Protein AF-A0A8H4L359-F1 (afdb_monomer_lite)

Organism: NCBI:txid1237068

Radius of gyration: 37.53 Å; chains: 1; bounding box: 110×44×137 Å

Foldseek 3Di:
DDDDDDDDDDDDDDDPPPDDPDPDPDVPDPPVVVVVVVVVVVVVVVVVVVVVVVVLVVVLVCQVVDPVLVVLVVVLVVVLVVLCLQQVFPPPPDDDDDDDDDDDDDDDPPAPVVVLCVRGVSCVVVLVVPQDPVVLVVVLVVLVVNVVSLVVSLVSVVSVLVVVVVVVCCVVPVDDDVVCVVVCCPDVVVVVSVVVVVVSVVVSVVSNVSSVVSSVSSVSDDNDDDPPPPPPDPDPPDPDDDDDD

Sequence (245 aa):
MVHPTSVPFFITPQNPFDHDVTSLTLTDKPMKHRYQYAQHMGQKQHMLLAQASEDLNQFVTALPCSDLFWILTIFLLVNLTWINWQLGTKTKKSEHPRKHVEKATFGDVDGPNSRLLATYPNLACLERFIISPFRQYIAVLACSFALAAHILETCSITLVMIQISMWVLKATYPQWKPYTLGFVLYSPLTALMVAGWYGMFKLCTFCLSRQLKYIYTLLEFRPVSPPTSKEKESSPEDKEQMGID

Structure (mmCIF, N/CA/C/O backbone):
data_AF-A0A8H4L359-F1
#
_entry.id   AF-A0A8H4L359-F1
#
loop_
_atom_site.group_PDB
_atom_site.id
_atom_site.type_symbol
_atom_site.label_atom_id
_atom_site.label_alt_id
_atom_site.label_comp_id
_atom_site.label_asym_id
_atom_site.label_entity_id
_atom_site.label_seq_id
_atom_site.pdbx_PDB_ins_code
_atom_site.Cartn_x
_atom_site.Cartn_y
_atom_site.Cartn_z
_atom_site.occupancy
_atom_site.B_iso_or_equiv
_atom_site.auth_seq_id
_atom_site.auth_comp_id
_atom_site.auth_asym_id
_atom_site.auth_atom_id
_atom_site.pdbx_PDB_model_num
ATOM 1 N N . MET A 1 1 ? -62.219 -18.915 34.789 1.00 38.75 1 MET A N 1
ATOM 2 C CA . MET A 1 1 ? -61.644 -20.264 34.621 1.00 38.75 1 MET A CA 1
ATOM 3 C C . MET A 1 1 ? -60.133 -20.161 34.761 1.00 38.75 1 MET A C 1
ATOM 5 O O . MET A 1 1 ? -59.504 -19.515 33.942 1.00 38.75 1 MET A O 1
ATOM 9 N N . VAL A 1 2 ? -59.643 -20.699 35.882 1.00 41.50 2 VAL A N 1
ATOM 10 C CA . VAL A 1 2 ? -58.307 -21.241 36.203 1.00 41.50 2 VAL A CA 1
ATOM 11 C C . VAL A 1 2 ? -57.060 -20.561 35.600 1.00 41.50 2 VAL A C 1
ATOM 13 O O . VAL A 1 2 ? -56.674 -20.810 34.464 1.00 41.50 2 VAL A O 1
ATOM 16 N N . HIS A 1 3 ? -56.378 -19.788 36.454 1.00 48.22 3 HIS A N 1
ATOM 17 C CA . HIS A 1 3 ? -54.934 -19.527 36.405 1.00 48.22 3 HIS A CA 1
ATOM 18 C C . HIS A 1 3 ? -54.124 -20.813 36.634 1.00 48.22 3 HIS A C 1
ATOM 20 O O . HIS A 1 3 ? -54.539 -21.642 37.445 1.00 48.22 3 HIS A O 1
ATOM 26 N N . PRO A 1 4 ? -52.892 -20.882 36.104 1.00 58.09 4 PRO A N 1
ATOM 27 C CA . PRO A 1 4 ? -51.812 -21.509 36.849 1.00 58.09 4 PRO A CA 1
ATOM 28 C C . PRO A 1 4 ? -50.669 -20.526 37.123 1.00 58.09 4 PRO A C 1
ATOM 30 O O . PRO A 1 4 ? -49.992 -20.014 36.235 1.00 58.09 4 PRO A O 1
ATOM 33 N N . THR A 1 5 ? -50.492 -20.300 38.417 1.00 51.62 5 THR A N 1
ATOM 34 C CA . THR A 1 5 ? -49.341 -19.755 39.131 1.00 51.62 5 THR A CA 1
ATOM 35 C C . THR A 1 5 ? -48.097 -20.619 38.905 1.00 51.62 5 THR A C 1
ATOM 37 O O . THR A 1 5 ? -48.070 -21.781 39.304 1.00 51.62 5 THR A O 1
ATOM 40 N N . SER A 1 6 ? -47.042 -20.045 38.324 1.00 58.78 6 SER A N 1
ATOM 41 C CA . SER A 1 6 ? -45.697 -20.629 38.319 1.00 58.78 6 SER A CA 1
ATOM 42 C C . SER A 1 6 ? -44.890 -20.082 39.499 1.00 58.78 6 SER A C 1
ATOM 44 O O . SER A 1 6 ? -44.613 -18.886 39.579 1.00 58.78 6 SER A O 1
ATOM 46 N N . VAL A 1 7 ? -44.542 -20.977 40.418 1.00 60.88 7 VAL A N 1
ATOM 47 C CA . VAL A 1 7 ? -43.741 -20.740 41.626 1.00 60.88 7 VAL A CA 1
ATOM 48 C C . VAL A 1 7 ? -42.252 -20.662 41.257 1.00 60.88 7 VAL A C 1
ATOM 50 O O . VAL A 1 7 ? -41.787 -21.535 40.522 1.00 60.88 7 VAL A O 1
ATOM 53 N N . PRO A 1 8 ? -41.465 -19.695 41.763 1.00 58.28 8 PRO A N 1
ATOM 54 C CA . PRO A 1 8 ? -40.014 -19.746 41.633 1.00 58.28 8 PRO A CA 1
ATOM 55 C C . PRO A 1 8 ? -39.403 -20.642 42.722 1.00 58.28 8 PRO A C 1
ATOM 57 O O . PRO A 1 8 ? -39.545 -20.390 43.917 1.00 58.28 8 PRO A O 1
ATOM 60 N N . PHE A 1 9 ? -38.692 -21.686 42.292 1.00 53.03 9 PHE A N 1
ATOM 61 C CA . PHE A 1 9 ? -37.794 -22.484 43.128 1.00 53.03 9 PHE A CA 1
ATOM 62 C C . PHE A 1 9 ? -36.543 -21.652 43.456 1.00 53.03 9 PHE A C 1
ATOM 64 O O . PHE A 1 9 ? -35.699 -21.425 42.591 1.00 53.03 9 PHE A O 1
ATOM 71 N N . PHE A 1 10 ? -36.415 -21.202 44.704 1.00 48.31 10 PHE A N 1
ATOM 72 C CA . PHE A 1 10 ? -35.155 -20.701 45.253 1.00 48.31 10 PHE A CA 1
ATOM 73 C C . PHE A 1 10 ? -34.419 -21.875 45.905 1.00 48.31 10 PHE A C 1
ATOM 75 O O . PHE A 1 10 ? -34.815 -22.350 46.966 1.00 48.31 10 PHE A O 1
ATOM 82 N N . ILE A 1 11 ? -33.356 -22.354 45.258 1.00 53.38 11 ILE A N 1
ATOM 83 C CA . ILE A 1 11 ? -32.377 -23.255 45.870 1.00 53.38 11 ILE A CA 1
ATOM 84 C C . ILE A 1 11 ? -31.220 -22.372 46.329 1.00 53.38 11 ILE A C 1
ATOM 86 O O . ILE A 1 11 ? -30.415 -21.911 45.522 1.00 53.38 11 ILE A O 1
ATOM 90 N N . THR A 1 12 ? -31.159 -22.095 47.626 1.00 52.75 12 THR A N 1
ATOM 91 C CA . THR A 1 12 ? -29.960 -21.567 48.277 1.00 52.75 12 THR A CA 1
ATOM 92 C C . THR A 1 12 ? -28.931 -22.696 48.379 1.00 52.75 12 THR A C 1
ATOM 94 O O . THR A 1 12 ? -29.226 -23.722 48.994 1.00 52.75 12 THR A O 1
ATOM 97 N N . PRO A 1 13 ? -27.722 -22.557 47.810 1.00 50.62 13 PRO A N 1
ATOM 98 C CA . PRO A 1 13 ? -26.656 -23.508 48.077 1.00 50.62 13 PRO A CA 1
ATOM 99 C C . PRO A 1 13 ? -26.167 -23.312 49.519 1.00 50.62 13 PRO A C 1
ATOM 101 O O . PRO A 1 13 ? -25.593 -22.278 49.860 1.00 50.62 13 PRO A O 1
ATOM 104 N N . GLN A 1 14 ? -26.416 -24.309 50.372 1.00 44.41 14 GLN A N 1
ATOM 105 C CA . GLN A 1 14 ? -25.701 -24.475 51.636 1.00 44.41 14 GLN A CA 1
ATOM 106 C C . GLN A 1 14 ? -24.217 -24.662 51.320 1.00 44.41 14 GLN A C 1
ATOM 108 O O . GLN A 1 14 ? -23.841 -25.588 50.605 1.00 44.41 14 GLN A O 1
ATOM 113 N N . ASN A 1 15 ? -23.389 -23.762 51.838 1.00 44.59 15 ASN A N 1
ATOM 114 C CA . ASN A 1 15 ? -21.940 -23.840 51.752 1.00 44.59 15 ASN A CA 1
ATOM 115 C C . ASN A 1 15 ? -21.448 -24.685 52.947 1.00 44.59 15 ASN A C 1
ATOM 117 O O . ASN A 1 15 ? -21.626 -24.241 54.079 1.00 44.59 15 ASN A O 1
ATOM 121 N N . PRO A 1 16 ? -20.890 -25.896 52.755 1.00 51.41 16 PRO A N 1
ATOM 122 C CA . PRO A 1 16 ? -20.572 -26.814 53.852 1.00 51.41 16 PRO A CA 1
ATOM 123 C C . PRO A 1 16 ? -19.151 -26.625 54.413 1.00 51.41 16 PRO A C 1
ATOM 125 O O . PRO A 1 16 ? -18.575 -27.560 54.957 1.00 51.41 16 PRO A O 1
ATOM 128 N N . PHE A 1 17 ? -18.563 -25.435 54.284 1.00 48.81 17 PHE A N 1
ATOM 129 C CA . PHE A 1 17 ? -17.209 -25.154 54.769 1.00 48.81 17 PHE A CA 1
ATOM 130 C C . PHE A 1 17 ? -17.225 -24.268 56.019 1.00 48.81 17 PHE A C 1
ATOM 132 O O . PHE A 1 17 ? -16.628 -23.198 56.033 1.00 48.81 17 PHE A O 1
ATOM 139 N N . ASP A 1 18 ? -17.880 -24.752 57.075 1.00 47.59 18 ASP A N 1
ATOM 140 C CA . ASP A 1 18 ? -17.527 -24.400 58.454 1.00 47.59 18 ASP A CA 1
ATOM 141 C C . ASP A 1 18 ? -16.572 -25.483 58.967 1.00 47.59 18 ASP A C 1
ATOM 143 O O . ASP A 1 18 ? -16.959 -26.454 59.616 1.00 47.59 18 ASP A O 1
ATOM 147 N N . HIS A 1 19 ? -15.299 -25.342 58.604 1.00 50.84 19 HIS A N 1
ATOM 148 C CA . HIS A 1 19 ? -14.218 -26.011 59.307 1.00 50.84 19 HIS A CA 1
ATOM 149 C C . HIS A 1 19 ? -13.370 -24.950 59.989 1.00 50.84 19 HIS A C 1
ATOM 151 O O . HIS A 1 19 ? -12.784 -24.091 59.331 1.00 50.84 19 HIS A O 1
ATOM 157 N N . ASP A 1 20 ? -13.335 -25.056 61.316 1.00 50.81 20 ASP A N 1
ATOM 158 C CA . ASP A 1 20 ? -12.458 -24.357 62.242 1.00 50.81 20 ASP A CA 1
ATOM 159 C C . ASP A 1 20 ? -11.029 -24.259 61.697 1.00 50.81 20 ASP A C 1
ATOM 161 O O . ASP A 1 20 ? -10.207 -25.172 61.821 1.00 50.81 20 ASP A O 1
ATOM 165 N N . VAL A 1 21 ? -10.702 -23.110 61.105 1.00 51.31 21 VAL A N 1
ATOM 166 C CA . VAL A 1 21 ? -9.316 -22.746 60.832 1.00 51.31 21 VAL A CA 1
ATOM 167 C C . VAL A 1 21 ? -8.756 -22.137 62.105 1.00 51.31 21 VAL A C 1
ATOM 169 O O . VAL A 1 21 ? -8.815 -20.936 62.358 1.00 51.31 21 VAL A O 1
ATOM 172 N N . THR A 1 22 ? -8.220 -23.047 62.909 1.00 46.78 22 THR A N 1
ATOM 173 C CA . THR A 1 22 ? -7.146 -22.864 63.881 1.00 46.78 22 THR A CA 1
ATOM 174 C C . THR A 1 22 ? -6.342 -21.587 63.623 1.00 46.78 22 THR A C 1
ATOM 176 O O . THR A 1 22 ? -5.648 -21.448 62.612 1.00 46.78 22 THR A O 1
ATOM 179 N N . SER A 1 23 ? -6.421 -20.660 64.572 1.00 46.25 23 SER A N 1
ATOM 180 C CA . SER A 1 23 ? -5.640 -19.432 64.646 1.00 46.25 23 SER A CA 1
ATOM 181 C C . SER A 1 23 ? -4.150 -19.744 64.827 1.00 46.25 23 SER A C 1
ATOM 183 O O . SER A 1 23 ? -3.618 -19.720 65.936 1.00 46.25 23 SER A O 1
ATOM 185 N N . LEU A 1 24 ? -3.463 -20.044 63.726 1.00 46.56 24 LEU A N 1
ATOM 186 C CA . LEU A 1 24 ? -2.011 -19.973 63.638 1.00 46.56 24 LEU A CA 1
ATOM 187 C C . LEU A 1 24 ? -1.640 -18.503 63.459 1.00 46.56 24 LEU A C 1
ATOM 189 O O . LEU A 1 24 ? -1.745 -17.942 62.369 1.00 46.56 24 LEU A O 1
ATOM 193 N N . THR A 1 25 ? -1.204 -17.879 64.551 1.00 51.56 25 THR A N 1
ATOM 194 C CA . THR A 1 25 ? -0.476 -16.607 64.564 1.00 51.56 25 THR A CA 1
ATOM 195 C C . THR A 1 25 ? 0.854 -16.785 63.832 1.00 51.56 25 THR A C 1
ATOM 197 O O . THR A 1 25 ? 1.920 -16.889 64.439 1.00 51.56 25 THR A O 1
ATOM 200 N N . LEU A 1 26 ? 0.781 -16.874 62.505 1.00 48.59 26 LEU A N 1
ATOM 201 C CA . LEU A 1 26 ? 1.916 -16.754 61.612 1.00 48.59 26 LEU A CA 1
ATOM 202 C C . LEU A 1 26 ? 2.346 -15.289 61.660 1.00 48.59 26 LEU A C 1
ATOM 204 O O . LEU A 1 26 ? 1.531 -14.381 61.519 1.00 48.59 26 LEU A O 1
ATOM 208 N N . THR A 1 27 ? 3.623 -15.062 61.924 1.00 56.22 27 THR A N 1
ATOM 209 C CA . THR A 1 27 ? 4.257 -13.751 62.038 1.00 56.22 27 THR A CA 1
ATOM 210 C C . THR A 1 27 ? 4.120 -12.957 60.729 1.00 56.22 27 THR A C 1
ATOM 212 O O . THR A 1 27 ? 4.964 -12.984 59.835 1.00 56.22 27 THR A O 1
ATOM 215 N N . ASP A 1 28 ? 3.005 -12.233 60.633 1.00 52.72 28 ASP A N 1
ATOM 216 C CA . ASP A 1 28 ? 2.481 -11.491 59.484 1.00 52.72 28 ASP A CA 1
ATOM 217 C C . ASP A 1 28 ? 3.212 -10.155 59.251 1.00 52.72 28 ASP A C 1
ATOM 219 O O . ASP A 1 28 ? 2.652 -9.062 59.366 1.00 52.72 28 ASP A O 1
ATOM 223 N N . LYS A 1 29 ? 4.524 -10.215 58.995 1.00 57.34 29 LYS A N 1
ATOM 224 C CA . LYS A 1 29 ? 5.332 -9.018 58.689 1.00 57.34 29 LYS A CA 1
ATOM 225 C C . LYS A 1 29 ? 6.052 -8.985 57.329 1.00 57.34 29 LYS A C 1
ATOM 227 O O . LYS A 1 29 ? 6.337 -7.868 56.900 1.00 57.34 29 LYS A O 1
ATOM 232 N N . PRO A 1 30 ? 6.274 -10.079 56.561 1.00 57.00 30 PRO A N 1
ATOM 233 C CA . PRO A 1 30 ? 6.906 -9.948 55.241 1.00 57.00 30 PRO A CA 1
ATOM 234 C C . PRO A 1 30 ? 5.936 -9.832 54.043 1.00 57.00 30 PRO A C 1
ATOM 236 O O . PRO A 1 30 ? 6.386 -9.491 52.948 1.00 57.00 30 PRO A O 1
ATOM 239 N N . MET A 1 31 ? 4.622 -10.078 54.186 1.00 56.22 31 MET A N 1
ATOM 240 C CA . MET A 1 31 ? 3.707 -10.084 53.023 1.00 56.22 31 MET A CA 1
ATOM 241 C C . MET A 1 31 ? 3.274 -8.693 52.538 1.00 56.22 31 MET A C 1
ATOM 243 O O . MET A 1 31 ? 3.201 -8.480 51.326 1.00 56.22 31 MET A O 1
ATOM 247 N N . LYS A 1 32 ? 3.060 -7.714 53.429 1.00 65.56 32 LYS A N 1
ATOM 248 C CA . LYS A 1 32 ? 2.653 -6.347 53.025 1.00 65.56 32 LYS A CA 1
ATOM 249 C C . LYS A 1 32 ? 3.640 -5.692 52.054 1.00 65.56 32 LYS A C 1
ATOM 251 O O . LYS A 1 32 ? 3.225 -5.015 51.115 1.00 65.56 32 LYS A O 1
ATOM 256 N N . HIS A 1 33 ? 4.933 -5.957 52.229 1.00 67.62 33 HIS A N 1
ATOM 257 C CA . HIS A 1 33 ? 5.979 -5.359 51.401 1.00 67.62 33 HIS A CA 1
ATOM 258 C C . HIS A 1 33 ? 5.993 -5.912 49.965 1.00 67.62 33 HIS A C 1
ATOM 260 O O . HIS A 1 33 ? 6.315 -5.183 49.026 1.00 67.62 33 HIS A O 1
ATOM 266 N N . ARG A 1 34 ? 5.601 -7.181 49.769 1.00 72.00 34 ARG A N 1
ATOM 267 C CA . ARG A 1 34 ? 5.495 -7.793 48.432 1.00 72.00 34 ARG A CA 1
ATOM 268 C C . ARG A 1 34 ? 4.285 -7.270 47.659 1.00 72.00 34 ARG A C 1
ATOM 270 O O . ARG A 1 34 ? 4.409 -6.997 46.469 1.00 72.00 34 ARG A O 1
ATOM 277 N N . TYR A 1 35 ? 3.154 -7.061 48.335 1.00 75.44 35 TYR A N 1
ATOM 278 C CA . TYR A 1 35 ? 1.958 -6.480 47.715 1.00 75.44 35 TYR A CA 1
ATOM 279 C C . TYR A 1 35 ? 2.173 -5.026 47.276 1.00 75.44 35 TYR A C 1
ATOM 281 O O . TYR A 1 35 ? 1.819 -4.673 46.153 1.00 75.44 35 TYR A O 1
ATOM 289 N N . GLN A 1 36 ? 2.820 -4.200 48.106 1.00 77.94 36 GLN A N 1
ATOM 290 C CA . GLN A 1 36 ? 3.152 -2.821 47.727 1.00 77.94 36 GLN A CA 1
ATOM 291 C C . GLN A 1 36 ? 4.140 -2.759 46.554 1.00 77.94 36 GLN A C 1
ATOM 293 O O . GLN A 1 36 ? 3.967 -1.946 45.647 1.00 77.94 36 GLN A O 1
ATOM 298 N N . TYR A 1 37 ? 5.139 -3.648 46.521 1.00 76.56 37 TYR A N 1
ATOM 299 C CA . TYR A 1 37 ? 6.080 -3.713 45.401 1.00 76.56 37 TYR A CA 1
ATOM 300 C C . TYR A 1 37 ? 5.397 -4.146 44.094 1.00 76.56 37 TYR A C 1
ATOM 302 O O . TYR A 1 37 ? 5.647 -3.552 43.047 1.00 76.56 37 TYR A O 1
ATOM 310 N N . ALA A 1 38 ? 4.487 -5.126 44.152 1.00 75.38 38 ALA A N 1
ATOM 311 C CA . ALA A 1 38 ? 3.709 -5.564 42.994 1.00 75.38 38 ALA A CA 1
ATOM 312 C C . ALA A 1 38 ? 2.776 -4.459 42.464 1.00 75.38 38 ALA A C 1
ATOM 314 O O . ALA A 1 38 ? 2.723 -4.238 41.255 1.00 75.38 38 ALA A O 1
ATOM 315 N N . GLN A 1 39 ? 2.102 -3.711 43.347 1.00 82.56 39 GLN A N 1
ATOM 316 C CA . GLN A 1 39 ? 1.280 -2.562 42.944 1.00 82.56 39 GLN A CA 1
ATOM 317 C C . GLN A 1 39 ? 2.114 -1.449 42.302 1.00 82.56 39 GLN A C 1
ATOM 319 O O . GLN A 1 39 ? 1.729 -0.913 41.263 1.00 82.56 39 GLN A O 1
ATOM 324 N N . HIS A 1 40 ? 3.277 -1.136 42.873 1.00 82.94 40 HIS A N 1
ATOM 325 C CA . HIS A 1 40 ? 4.170 -0.109 42.340 1.00 82.94 40 HIS A CA 1
ATOM 326 C C . HIS A 1 40 ? 4.779 -0.509 40.983 1.00 82.94 40 HIS A C 1
ATOM 328 O O . HIS A 1 40 ? 4.880 0.322 40.080 1.00 82.94 40 HIS A O 1
ATOM 334 N N . MET A 1 41 ? 5.131 -1.787 40.796 1.00 79.00 41 MET A N 1
ATOM 335 C CA . MET A 1 41 ? 5.574 -2.312 39.497 1.00 79.00 41 MET A CA 1
ATOM 336 C C . MET A 1 41 ? 4.446 -2.288 38.458 1.00 79.00 41 MET A C 1
ATOM 338 O O . MET A 1 41 ? 4.683 -1.868 37.326 1.00 79.00 41 MET A O 1
ATOM 342 N N . GLY A 1 42 ? 3.220 -2.651 38.850 1.00 81.19 42 GLY A N 1
ATOM 343 C CA . GLY A 1 42 ? 2.042 -2.548 37.986 1.00 81.19 42 GLY A CA 1
ATOM 344 C C . GLY A 1 42 ? 1.788 -1.108 37.532 1.00 81.19 42 GLY A C 1
ATOM 345 O O . GLY A 1 42 ? 1.652 -0.851 36.338 1.00 81.19 42 GLY A O 1
ATOM 346 N N . GLN A 1 43 ? 1.822 -0.140 38.453 1.00 84.69 43 GLN A N 1
ATOM 347 C CA . GLN A 1 43 ? 1.667 1.279 38.111 1.00 84.69 43 GLN A CA 1
ATOM 348 C C . GLN A 1 43 ? 2.765 1.788 37.170 1.00 84.69 43 GLN A C 1
ATOM 350 O O . GLN A 1 43 ? 2.455 2.498 36.213 1.00 84.69 43 GLN A O 1
ATOM 355 N N . LYS A 1 44 ? 4.030 1.399 37.383 1.00 82.69 44 LYS A N 1
ATOM 356 C CA . LYS A 1 44 ? 5.130 1.766 36.476 1.00 82.69 44 LYS A CA 1
ATOM 357 C C . LYS A 1 44 ? 4.937 1.206 35.068 1.00 82.69 44 LYS A C 1
ATOM 359 O O . LYS A 1 44 ? 5.174 1.924 34.102 1.00 82.69 44 LYS A O 1
ATOM 364 N N . GLN A 1 45 ? 4.482 -0.039 34.936 1.00 80.44 45 GLN A N 1
ATOM 365 C CA . GLN A 1 45 ? 4.189 -0.626 33.625 1.00 80.44 45 GLN A CA 1
ATOM 366 C C . GLN A 1 45 ? 3.033 0.092 32.924 1.00 80.44 45 GLN A C 1
ATOM 368 O O . GLN A 1 45 ? 3.141 0.403 31.740 1.00 80.44 45 GLN A O 1
ATOM 373 N N . HIS A 1 46 ? 1.963 0.422 33.651 1.00 80.81 46 HIS A N 1
ATOM 374 C CA . HIS A 1 46 ? 0.857 1.204 33.097 1.00 80.81 46 HIS A CA 1
ATOM 375 C C . HIS A 1 46 ? 1.297 2.602 32.651 1.00 80.81 46 HIS A C 1
ATOM 377 O O . HIS A 1 46 ? 0.879 3.049 31.586 1.00 80.81 46 HIS A O 1
ATOM 383 N N . MET A 1 47 ? 2.170 3.263 33.415 1.00 86.50 47 MET A N 1
ATOM 384 C CA . MET A 1 47 ? 2.709 4.577 33.060 1.00 86.50 47 MET A CA 1
ATOM 385 C C . MET A 1 47 ? 3.598 4.515 31.808 1.00 86.50 47 MET A C 1
ATOM 387 O O . MET A 1 47 ? 3.426 5.330 30.909 1.00 86.50 47 MET A O 1
ATOM 391 N N . LEU A 1 48 ? 4.491 3.524 31.697 1.00 83.81 48 LEU A N 1
ATOM 392 C CA . LEU A 1 48 ? 5.349 3.360 30.514 1.00 83.81 48 LEU A CA 1
ATOM 393 C C . LEU A 1 48 ? 4.551 3.017 29.249 1.00 83.81 48 LEU A C 1
ATOM 395 O O . LEU A 1 48 ? 4.847 3.539 28.177 1.00 83.81 48 LEU A O 1
ATOM 399 N N . LEU A 1 49 ? 3.529 2.165 29.364 1.00 80.00 49 LEU A N 1
ATOM 400 C CA . LEU A 1 49 ? 2.644 1.844 28.241 1.00 80.00 49 LEU A CA 1
ATOM 401 C C . LEU A 1 49 ? 1.793 3.047 27.823 1.00 80.00 49 LEU A C 1
ATOM 403 O O . LEU A 1 49 ? 1.583 3.251 26.629 1.00 80.00 49 LEU A O 1
ATOM 407 N N . ALA A 1 50 ? 1.330 3.851 28.786 1.00 79.88 50 ALA A N 1
ATOM 408 C CA . ALA A 1 50 ? 0.602 5.082 28.501 1.00 79.88 50 ALA A CA 1
ATOM 409 C C . ALA A 1 50 ? 1.488 6.082 27.743 1.00 79.88 50 ALA A C 1
ATOM 411 O O . ALA A 1 50 ? 1.088 6.531 26.670 1.00 79.88 50 ALA A O 1
ATOM 412 N N . GLN A 1 51 ? 2.711 6.320 28.228 1.00 85.12 51 GLN A N 1
ATOM 413 C CA . GLN A 1 51 ? 3.699 7.192 27.584 1.00 85.12 51 GLN A CA 1
ATOM 414 C C . GLN A 1 51 ? 3.996 6.740 26.146 1.00 85.12 51 GLN A C 1
ATOM 416 O O . GLN A 1 51 ? 3.853 7.513 25.205 1.00 85.12 51 GLN A O 1
ATOM 421 N N . ALA A 1 52 ? 4.318 5.456 25.952 1.00 76.31 52 ALA A N 1
ATOM 422 C CA . ALA A 1 52 ? 4.604 4.915 24.624 1.00 76.31 52 ALA A CA 1
ATOM 423 C C . ALA A 1 52 ? 3.396 5.022 23.676 1.00 76.31 52 ALA A C 1
ATOM 425 O O . ALA A 1 52 ? 3.566 5.227 22.475 1.00 76.31 52 ALA A O 1
ATOM 426 N N . SER A 1 53 ? 2.171 4.895 24.198 1.00 79.06 53 SER A N 1
ATOM 427 C CA . SER A 1 53 ? 0.953 5.060 23.398 1.00 79.06 53 SER A CA 1
ATOM 428 C C . SER A 1 53 ? 0.691 6.516 23.000 1.00 79.06 53 SER A C 1
ATOM 430 O O . SER A 1 53 ? 0.188 6.758 21.904 1.00 79.06 53 SER A O 1
ATOM 432 N N . GLU A 1 54 ? 1.049 7.478 23.854 1.00 82.50 54 GLU A N 1
ATOM 433 C CA . GLU A 1 54 ? 0.957 8.910 23.556 1.00 82.50 54 GLU A CA 1
ATOM 434 C C . GLU A 1 54 ? 1.986 9.333 22.513 1.00 82.50 54 GLU A C 1
ATOM 436 O O . GLU A 1 54 ? 1.612 9.984 21.535 1.00 82.50 54 GLU A O 1
ATOM 441 N N . ASP A 1 55 ? 3.235 8.891 22.658 1.00 78.50 55 ASP A N 1
ATOM 442 C CA . ASP A 1 55 ? 4.303 9.167 21.693 1.00 78.50 55 ASP A CA 1
ATOM 443 C C . ASP A 1 55 ? 3.951 8.590 20.311 1.00 78.50 55 ASP A C 1
ATOM 445 O O . ASP A 1 55 ? 4.086 9.259 19.281 1.00 78.50 55 ASP A O 1
ATOM 449 N N . LEU A 1 56 ? 3.408 7.365 20.277 1.00 74.19 56 LEU A N 1
ATOM 450 C CA . LEU A 1 56 ? 2.934 6.741 19.042 1.00 74.19 56 LEU A CA 1
ATOM 451 C C . LEU A 1 56 ? 1.742 7.505 18.445 1.00 74.19 56 LEU A C 1
ATOM 453 O O . LEU A 1 56 ? 1.671 7.679 17.229 1.00 74.19 56 LEU A O 1
ATOM 457 N N . ASN A 1 57 ? 0.813 7.983 19.276 1.00 74.19 57 ASN A N 1
ATOM 458 C CA . ASN A 1 57 ? -0.327 8.774 18.815 1.00 74.19 57 ASN A CA 1
ATOM 459 C C . ASN A 1 57 ? 0.103 10.123 18.240 1.00 74.19 57 ASN A C 1
ATOM 461 O O . ASN A 1 57 ? -0.397 10.508 17.181 1.00 74.19 57 ASN A O 1
ATOM 465 N N . GLN A 1 58 ? 1.028 10.832 18.888 1.00 77.19 58 GLN A N 1
ATOM 466 C CA . GLN A 1 58 ? 1.578 12.084 18.361 1.00 77.19 58 GLN A CA 1
ATOM 467 C C . GLN A 1 58 ? 2.289 11.863 17.026 1.00 77.19 58 GLN A C 1
ATOM 469 O O . GLN A 1 58 ? 2.037 12.593 16.069 1.00 77.19 58 GLN A O 1
ATOM 474 N N . PHE A 1 59 ? 3.114 10.820 16.923 1.00 71.25 59 PHE A N 1
ATOM 475 C CA . PHE A 1 59 ? 3.787 10.482 15.673 1.00 71.25 59 PHE A CA 1
ATOM 476 C C . PHE A 1 59 ? 2.784 10.164 14.552 1.00 71.25 59 PHE A C 1
ATOM 478 O O . PHE A 1 59 ? 2.836 10.756 13.476 1.00 71.25 59 PHE A O 1
ATOM 485 N N . VAL A 1 60 ? 1.814 9.283 14.808 1.00 66.19 60 VAL A N 1
ATOM 486 C CA . VAL A 1 60 ? 0.835 8.836 13.802 1.00 66.19 60 VAL A CA 1
ATOM 487 C C . VAL A 1 60 ? -0.120 9.956 13.378 1.00 66.19 60 VAL A C 1
ATOM 489 O O . VAL A 1 60 ? -0.498 10.013 12.212 1.00 66.19 60 VAL A O 1
ATOM 492 N N . THR A 1 61 ? -0.494 10.865 14.281 1.00 68.50 61 THR A N 1
ATOM 493 C CA . THR A 1 61 ? -1.341 12.026 13.938 1.00 68.50 61 THR A CA 1
ATOM 494 C C . THR A 1 61 ? -0.587 13.110 13.175 1.00 68.50 61 THR A C 1
ATOM 496 O O . THR A 1 61 ? -1.187 13.793 12.347 1.00 68.50 61 THR A O 1
ATOM 499 N N . ALA A 1 62 ? 0.725 13.233 13.380 1.00 70.62 62 ALA A N 1
ATOM 500 C CA . ALA A 1 62 ? 1.569 14.143 12.613 1.00 70.62 62 ALA A CA 1
ATOM 501 C C . ALA A 1 62 ? 1.863 13.631 11.190 1.00 70.62 62 ALA A C 1
ATOM 503 O O . ALA A 1 62 ? 2.101 14.432 10.287 1.00 70.62 62 ALA A O 1
ATOM 504 N N . LEU A 1 63 ? 1.815 12.312 10.962 1.00 67.88 63 LEU A N 1
ATOM 505 C CA . LEU A 1 63 ? 2.131 11.702 9.666 1.00 67.88 63 LEU A CA 1
ATOM 506 C C . LEU A 1 63 ? 1.260 12.183 8.486 1.00 67.88 63 LEU A C 1
ATOM 508 O O . LEU A 1 63 ? 1.839 12.646 7.503 1.00 67.88 63 LEU A O 1
ATOM 512 N N . PRO A 1 64 ? -0.089 12.123 8.532 1.00 66.06 64 PRO A N 1
ATOM 513 C CA . PRO A 1 64 ? -0.939 12.585 7.427 1.00 66.06 64 PRO A CA 1
ATOM 514 C C . PRO A 1 64 ? -0.931 14.112 7.260 1.00 66.06 64 PRO A C 1
ATOM 516 O O . PRO A 1 64 ? -1.367 14.629 6.233 1.00 66.06 64 PRO A O 1
ATOM 519 N N . CYS A 1 65 ? -0.422 14.837 8.256 1.00 67.00 65 CYS A N 1
ATOM 520 C CA . CYS A 1 65 ? -0.213 16.281 8.206 1.00 67.00 65 CYS A CA 1
ATOM 521 C C . CYS A 1 65 ? 1.164 16.656 7.635 1.00 67.00 65 CYS A C 1
ATOM 523 O O . CYS A 1 65 ? 1.435 17.838 7.447 1.00 67.00 65 CYS A O 1
ATOM 525 N N . SER A 1 66 ? 2.040 15.681 7.378 1.00 80.00 66 SER A N 1
ATOM 526 C CA . SER A 1 66 ? 3.360 15.941 6.809 1.00 80.00 66 SER A CA 1
ATOM 527 C C . SER A 1 66 ? 3.280 16.128 5.293 1.00 80.00 66 SER A C 1
ATOM 529 O O . SER A 1 66 ? 2.666 15.324 4.588 1.00 80.00 66 SER A O 1
ATOM 531 N N . ASP A 1 67 ? 3.965 17.146 4.766 1.00 82.75 67 ASP A N 1
ATOM 532 C CA . ASP A 1 67 ? 4.096 17.351 3.314 1.00 82.75 67 ASP A CA 1
ATOM 533 C C . ASP A 1 67 ? 4.684 16.110 2.624 1.00 82.75 67 ASP A C 1
ATOM 535 O O . ASP A 1 67 ? 4.308 15.761 1.506 1.00 82.75 67 ASP A O 1
ATOM 539 N N . LEU A 1 68 ? 5.563 15.386 3.329 1.00 77.12 68 LEU A N 1
ATOM 540 C CA . LEU A 1 68 ? 6.178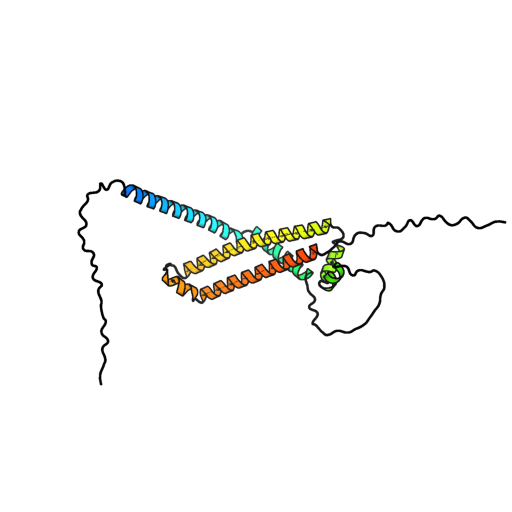 14.148 2.857 1.00 77.12 68 LEU A CA 1
ATOM 541 C C . LEU A 1 68 ? 5.140 13.061 2.543 1.00 77.12 68 LEU A C 1
ATOM 543 O O . LEU A 1 68 ? 5.270 12.385 1.524 1.00 77.12 68 LEU A O 1
ATOM 547 N N . PHE A 1 69 ? 4.113 12.903 3.383 1.00 78.69 69 PHE A N 1
ATOM 548 C CA . PHE A 1 69 ? 3.046 11.925 3.161 1.00 78.69 69 PHE A CA 1
ATOM 549 C C . PHE A 1 69 ? 2.293 12.210 1.859 1.00 78.69 69 PHE A C 1
ATOM 551 O O . PHE A 1 69 ? 2.104 11.310 1.040 1.00 78.69 69 PHE A O 1
ATOM 558 N N . TRP A 1 70 ? 1.922 13.469 1.624 1.00 81.88 70 TRP A N 1
ATOM 559 C CA . TRP A 1 70 ? 1.203 13.863 0.412 1.00 81.88 70 TRP A CA 1
ATOM 560 C C . TRP A 1 70 ? 2.073 13.774 -0.839 1.00 81.88 70 TRP A C 1
ATOM 562 O O . TRP A 1 70 ? 1.601 13.310 -1.876 1.00 81.88 70 TRP A O 1
ATOM 572 N N . ILE A 1 71 ? 3.350 14.151 -0.745 1.00 83.56 71 ILE A N 1
ATOM 573 C CA . ILE A 1 71 ? 4.307 14.006 -1.849 1.00 83.56 71 ILE A CA 1
ATOM 574 C C . ILE A 1 71 ? 4.470 12.530 -2.226 1.00 83.56 71 ILE A C 1
ATOM 576 O O . ILE A 1 71 ? 4.416 12.202 -3.412 1.00 83.56 71 ILE A O 1
ATOM 580 N N . LEU A 1 72 ? 4.620 11.639 -1.238 1.00 80.06 72 LEU A N 1
ATOM 581 C CA . LEU A 1 72 ? 4.676 10.193 -1.466 1.00 80.06 72 LEU A CA 1
ATOM 582 C C . LEU A 1 72 ? 3.383 9.687 -2.105 1.00 80.06 72 LEU A C 1
ATOM 584 O O . LEU A 1 72 ? 3.444 9.061 -3.161 1.00 80.06 72 LEU A O 1
ATOM 588 N N . THR A 1 73 ? 2.230 10.073 -1.561 1.00 81.12 73 THR A N 1
ATOM 589 C CA . THR A 1 73 ? 0.919 9.673 -2.088 1.00 81.12 73 THR A CA 1
ATOM 590 C C . THR A 1 73 ? 0.772 10.074 -3.560 1.00 81.12 73 THR A C 1
ATOM 592 O O . THR A 1 73 ? 0.404 9.258 -4.407 1.00 81.12 73 THR A O 1
ATOM 595 N N . ILE A 1 74 ? 1.099 11.325 -3.907 1.00 85.44 74 ILE A N 1
ATOM 596 C CA . ILE A 1 74 ? 1.037 11.826 -5.288 1.00 85.44 74 ILE A CA 1
ATOM 597 C C . ILE A 1 74 ? 2.021 11.062 -6.176 1.00 85.44 74 ILE A C 1
ATOM 599 O O . ILE A 1 74 ? 1.650 10.627 -7.268 1.00 85.44 74 ILE A O 1
ATOM 603 N N . PHE A 1 75 ? 3.256 10.865 -5.715 1.00 83.94 75 PHE A N 1
ATOM 604 C CA . PHE A 1 75 ? 4.265 10.108 -6.451 1.00 83.94 75 PHE A CA 1
ATOM 605 C C . PHE A 1 75 ? 3.791 8.678 -6.745 1.00 83.94 75 PHE A C 1
ATOM 607 O O . PHE A 1 75 ? 3.907 8.213 -7.881 1.00 83.94 75 PHE A O 1
ATOM 614 N N . LEU A 1 76 ? 3.191 8.001 -5.765 1.00 83.62 76 LEU A N 1
ATOM 615 C CA . LEU A 1 76 ? 2.640 6.659 -5.925 1.00 83.62 76 LEU A CA 1
ATOM 616 C C . LEU A 1 76 ? 1.427 6.638 -6.857 1.00 83.62 76 LEU A C 1
ATOM 618 O O . LEU A 1 76 ? 1.324 5.736 -7.687 1.00 83.62 76 LEU A O 1
ATOM 622 N N . LEU A 1 77 ? 0.540 7.635 -6.795 1.00 84.75 77 LEU A N 1
ATOM 623 C CA . LEU A 1 77 ? -0.596 7.752 -7.715 1.00 84.75 77 LEU A CA 1
ATOM 624 C C . LEU A 1 77 ? -0.142 7.959 -9.162 1.00 84.75 77 LEU A C 1
ATOM 626 O O . LEU A 1 77 ? -0.657 7.296 -10.067 1.00 84.75 77 LEU A O 1
ATOM 630 N N . VAL A 1 78 ? 0.837 8.836 -9.391 1.00 86.25 78 VAL A N 1
ATOM 631 C CA . VAL A 1 78 ? 1.434 9.057 -10.718 1.00 86.25 78 VAL A CA 1
ATOM 632 C C . VAL A 1 78 ? 2.125 7.784 -11.209 1.00 86.25 78 VAL A C 1
ATOM 634 O O . VAL A 1 78 ? 1.928 7.370 -12.351 1.00 86.25 78 VAL A O 1
ATOM 637 N N . ASN A 1 79 ? 2.875 7.105 -10.341 1.00 86.31 79 ASN A N 1
ATOM 638 C CA . ASN A 1 79 ? 3.534 5.845 -10.674 1.00 86.31 79 ASN A CA 1
ATOM 639 C C . ASN A 1 79 ? 2.513 4.744 -11.021 1.00 86.31 79 ASN A C 1
ATOM 641 O O . ASN A 1 79 ? 2.637 4.075 -12.044 1.00 86.31 79 ASN A O 1
ATOM 645 N N . LEU A 1 80 ? 1.445 4.603 -10.234 1.00 83.19 80 LEU A N 1
ATOM 646 C CA . LEU A 1 80 ? 0.402 3.603 -10.451 1.00 83.19 80 LEU A CA 1
ATOM 647 C C . LEU A 1 80 ? -0.422 3.884 -11.712 1.00 83.19 80 LEU A C 1
ATOM 649 O O . LEU A 1 80 ? -0.739 2.956 -12.458 1.00 83.19 80 LEU A O 1
ATOM 653 N N . THR A 1 81 ? -0.775 5.145 -11.969 1.00 84.62 81 THR A N 1
ATOM 654 C CA . THR A 1 81 ? -1.468 5.538 -13.208 1.00 84.62 81 THR A CA 1
ATOM 655 C C . THR A 1 81 ? -0.588 5.298 -14.425 1.00 84.62 81 THR A C 1
ATOM 657 O O . THR A 1 81 ? -1.067 4.731 -15.409 1.00 84.62 81 THR A O 1
ATOM 660 N N . TRP A 1 82 ? 0.705 5.612 -14.333 1.00 84.06 82 TRP A N 1
ATOM 661 C CA . TRP A 1 82 ? 1.683 5.282 -15.364 1.00 84.06 82 TRP A CA 1
ATOM 662 C C . TRP A 1 82 ? 1.776 3.771 -15.609 1.00 84.06 82 TRP A C 1
ATOM 664 O O . TRP A 1 82 ? 1.634 3.326 -16.747 1.00 84.06 82 TRP A O 1
ATOM 674 N N . ILE A 1 83 ? 1.933 2.960 -14.557 1.00 81.75 83 ILE A N 1
ATOM 675 C CA . ILE A 1 83 ? 1.970 1.493 -14.664 1.00 81.75 83 ILE A CA 1
ATOM 676 C C . ILE A 1 83 ? 0.674 0.959 -15.277 1.00 81.75 83 ILE A C 1
ATOM 678 O O . ILE A 1 83 ? 0.722 0.087 -16.141 1.00 81.75 83 ILE A O 1
ATOM 682 N N . ASN A 1 84 ? -0.488 1.470 -14.871 1.00 80.75 84 ASN A N 1
ATOM 683 C CA . ASN A 1 84 ? -1.771 1.045 -15.428 1.00 80.75 84 ASN A CA 1
ATOM 684 C C . ASN A 1 84 ? -1.914 1.414 -16.904 1.00 80.75 84 ASN A C 1
ATOM 686 O O . ASN A 1 84 ? -2.474 0.629 -17.669 1.00 80.75 84 ASN A O 1
ATOM 690 N N . TRP A 1 85 ? -1.395 2.571 -17.312 1.00 82.25 85 TRP A N 1
ATOM 691 C CA . TRP A 1 85 ? -1.345 2.966 -18.713 1.00 82.25 85 TRP A CA 1
ATOM 692 C C . TRP A 1 85 ? -0.412 2.050 -19.521 1.00 82.25 85 TRP A C 1
ATOM 694 O O . TRP A 1 85 ? -0.802 1.571 -20.587 1.00 82.25 85 TRP A O 1
ATOM 704 N N . GLN A 1 86 ? 0.766 1.716 -18.986 1.00 77.62 86 GLN A N 1
ATOM 705 C CA . GLN A 1 86 ? 1.720 0.787 -19.609 1.00 77.62 86 GLN A CA 1
ATOM 706 C C . GLN A 1 86 ? 1.157 -0.637 -19.723 1.00 77.62 86 GLN A C 1
ATOM 708 O O . GLN A 1 86 ? 1.184 -1.249 -20.790 1.00 77.62 86 GLN A O 1
ATOM 713 N N . LEU A 1 87 ? 0.560 -1.140 -18.641 1.00 75.38 87 LEU A N 1
ATOM 714 C CA . LEU A 1 87 ? -0.124 -2.433 -18.575 1.00 75.38 87 LEU A CA 1
ATOM 715 C C . LEU A 1 87 ? -1.530 -2.400 -19.186 1.00 75.38 87 LEU A C 1
ATOM 717 O O . LEU A 1 87 ? -2.293 -3.349 -18.978 1.00 75.38 87 LEU A O 1
ATOM 721 N N . GLY A 1 88 ? -1.889 -1.322 -19.890 1.00 69.19 88 GLY A N 1
ATOM 722 C CA . GLY A 1 88 ? -3.176 -1.130 -20.538 1.00 69.19 88 GLY A CA 1
ATOM 723 C C . GLY A 1 88 ? -3.465 -2.283 -21.487 1.00 69.19 88 GLY A C 1
ATOM 724 O O . GLY A 1 88 ? -3.066 -2.278 -22.651 1.00 69.19 88 GLY A O 1
ATOM 725 N N . THR A 1 89 ? -4.157 -3.299 -20.977 1.00 54.31 89 THR A N 1
ATOM 726 C CA . THR A 1 89 ? -4.629 -4.415 -21.777 1.00 54.31 89 THR A CA 1
ATOM 727 C C . THR A 1 89 ? -5.649 -3.831 -22.730 1.00 54.31 89 THR A C 1
ATOM 729 O O . THR A 1 89 ? -6.692 -3.346 -22.285 1.00 54.31 89 THR A O 1
ATOM 732 N N . LYS A 1 90 ? -5.394 -3.900 -24.039 1.00 54.03 90 LYS A N 1
ATOM 733 C CA . LYS A 1 90 ? -6.513 -3.875 -24.975 1.00 54.03 90 LYS A CA 1
ATOM 734 C C . LYS A 1 90 ? -7.340 -5.103 -24.620 1.00 54.03 90 LYS A C 1
ATOM 736 O O . LYS A 1 90 ? -6.993 -6.214 -25.012 1.00 54.03 90 LYS A O 1
ATOM 741 N N . THR A 1 91 ? -8.414 -4.919 -23.859 1.00 42.94 91 THR A N 1
ATOM 742 C CA . THR A 1 91 ? -9.546 -5.836 -23.863 1.00 42.94 91 THR A CA 1
ATOM 743 C C . THR A 1 91 ? -10.093 -5.789 -25.280 1.00 42.94 91 THR A C 1
ATOM 745 O O . THR A 1 91 ? -11.056 -5.094 -25.594 1.00 42.94 91 THR A O 1
ATOM 748 N N . LYS A 1 92 ? -9.421 -6.501 -26.188 1.00 45.16 92 LYS A N 1
ATOM 749 C CA . LYS A 1 92 ? -10.050 -6.945 -27.412 1.00 45.16 92 LYS A CA 1
ATOM 750 C C . LYS A 1 92 ? -11.210 -7.792 -26.922 1.00 45.16 92 LYS A C 1
ATOM 752 O O . LYS A 1 92 ? -11.013 -8.911 -26.454 1.00 45.16 92 LYS A O 1
ATOM 757 N N . LYS A 1 93 ? -12.404 -7.192 -26.948 1.00 40.44 93 LYS A N 1
ATOM 758 C CA . LYS A 1 93 ? -13.664 -7.911 -27.087 1.00 40.44 93 LYS A CA 1
ATOM 759 C C . LYS A 1 93 ? -13.358 -9.107 -27.978 1.00 40.44 93 LYS A C 1
ATOM 761 O O . LYS A 1 93 ? -12.899 -8.930 -29.105 1.00 40.44 93 LYS A O 1
ATOM 766 N N . SER A 1 94 ? -13.492 -10.292 -27.401 1.00 44.56 94 SER A N 1
ATOM 767 C CA . SER A 1 94 ? -13.448 -11.536 -28.141 1.00 44.56 94 SER A CA 1
ATOM 768 C C . SER A 1 94 ? -14.551 -11.454 -29.188 1.00 44.56 94 SER A C 1
ATOM 770 O O . SER A 1 94 ? -15.727 -11.599 -28.870 1.00 44.56 94 SER A O 1
ATOM 772 N N . GLU A 1 95 ? -14.171 -11.142 -30.418 1.00 39.59 95 GLU A N 1
ATOM 773 C CA . GLU A 1 95 ? -14.956 -11.450 -31.595 1.00 39.59 95 GLU A CA 1
ATOM 774 C C . GLU A 1 95 ? -14.075 -12.369 -32.443 1.00 39.59 95 GLU A C 1
ATOM 776 O O . GLU A 1 95 ? -13.020 -11.979 -32.933 1.00 39.59 95 GLU A O 1
ATOM 781 N N . HIS A 1 96 ? -14.480 -13.636 -32.400 1.00 38.88 96 HIS A N 1
ATOM 782 C CA . HIS A 1 96 ? -14.143 -14.838 -33.162 1.00 38.88 96 HIS A CA 1
ATOM 783 C C . HIS A 1 96 ? -13.085 -14.810 -34.302 1.00 38.88 96 HIS A C 1
ATOM 785 O O . HIS A 1 96 ? -12.875 -13.812 -34.987 1.00 38.88 96 HIS A O 1
ATOM 791 N N . PRO A 1 97 ? -12.437 -15.965 -34.571 1.00 52.78 97 PRO A N 1
ATOM 792 C CA . PRO A 1 97 ? -11.213 -16.063 -35.352 1.00 52.78 97 PRO A CA 1
ATOM 793 C C . PRO A 1 97 ? -11.496 -15.962 -36.855 1.00 52.78 97 PRO A C 1
ATOM 795 O O . PRO A 1 97 ? -12.330 -16.693 -37.393 1.00 52.78 97 PRO A O 1
ATOM 798 N N . ARG A 1 98 ? -10.736 -15.128 -37.572 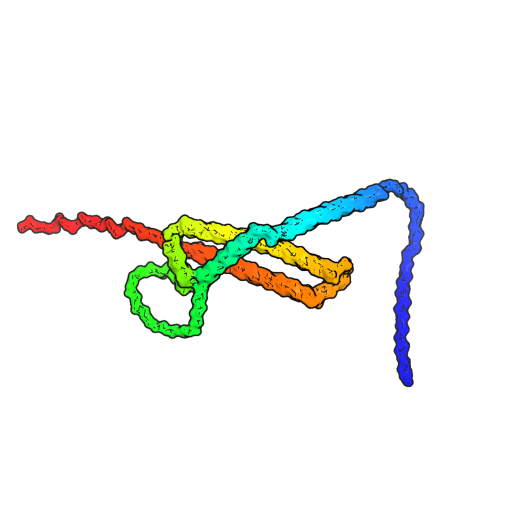1.00 38.75 98 ARG A N 1
ATOM 799 C CA . ARG A 1 98 ? -10.591 -15.249 -39.029 1.00 38.75 98 ARG A CA 1
ATOM 800 C C . ARG A 1 98 ? -9.153 -15.578 -39.396 1.00 38.75 98 ARG A C 1
ATOM 802 O O . ARG A 1 98 ? -8.213 -14.888 -39.018 1.00 38.75 98 ARG A O 1
ATOM 809 N N . LYS A 1 99 ? -9.047 -16.686 -40.123 1.00 44.03 99 LYS A N 1
ATOM 810 C CA . LYS A 1 99 ? -7.861 -17.231 -40.774 1.00 44.03 99 LYS A CA 1
ATOM 811 C C . LYS A 1 99 ? -7.299 -16.264 -41.830 1.00 44.03 99 LYS A C 1
ATOM 813 O O . LYS A 1 99 ? -8.060 -15.512 -42.429 1.00 44.03 99 LYS A O 1
ATOM 818 N N . HIS A 1 100 ? -6.001 -16.445 -42.093 1.00 40.16 100 HIS A N 1
ATOM 819 C CA . HIS A 1 100 ? -5.196 -15.990 -43.237 1.00 40.16 100 HIS A CA 1
ATOM 820 C C . HIS A 1 100 ? -5.007 -14.480 -43.432 1.00 40.16 100 HIS A C 1
ATOM 822 O O . HIS A 1 100 ? -5.900 -13.806 -43.919 1.00 40.16 100 HIS A O 1
ATOM 828 N N . VAL A 1 101 ? -3.774 -14.003 -43.211 1.00 37.56 101 VAL A N 1
ATOM 829 C CA . VAL A 1 101 ? -2.846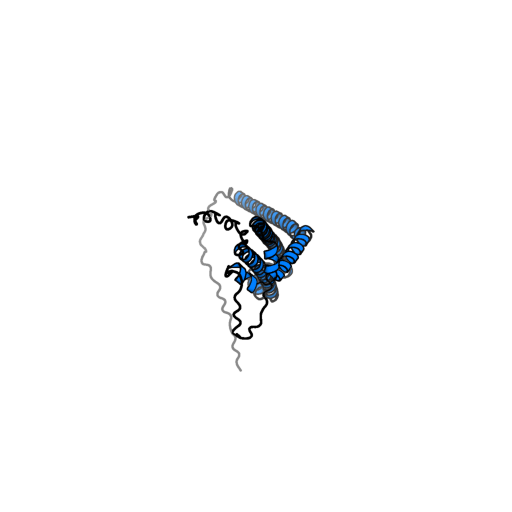 -13.703 -44.320 1.00 37.56 101 VAL A CA 1
ATOM 830 C C . VAL A 1 101 ? -1.424 -14.029 -43.860 1.00 37.56 101 VAL A C 1
ATOM 832 O O . VAL A 1 101 ? -0.843 -13.359 -43.014 1.00 37.56 101 VAL A O 1
ATOM 835 N N . GLU A 1 102 ? -0.890 -15.091 -44.446 1.00 47.94 102 GLU A N 1
ATOM 836 C CA . GLU A 1 102 ? 0.532 -15.358 -44.587 1.00 47.94 102 GLU A CA 1
ATOM 837 C C . GLU A 1 102 ? 1.153 -14.231 -45.424 1.00 47.94 102 GLU A C 1
ATOM 839 O O . GLU A 1 102 ? 0.832 -14.076 -46.600 1.00 47.94 102 GLU A O 1
ATOM 844 N N . LYS A 1 103 ? 2.017 -13.421 -44.811 1.00 37.47 103 LYS A N 1
ATOM 845 C CA . LYS A 1 103 ? 3.092 -12.711 -45.510 1.00 37.47 103 LYS A CA 1
ATOM 846 C C . LYS A 1 103 ? 4.328 -12.749 -44.628 1.00 37.47 103 LYS A C 1
ATOM 848 O O . LYS A 1 103 ? 4.542 -11.890 -43.779 1.00 37.47 103 LYS A O 1
ATOM 853 N N . ALA A 1 104 ? 5.118 -13.792 -44.844 1.00 45.78 104 ALA A N 1
ATOM 854 C CA . ALA A 1 104 ? 6.509 -13.831 -44.453 1.00 45.78 104 ALA A CA 1
ATOM 855 C C . ALA A 1 104 ? 7.266 -12.734 -45.212 1.00 45.78 104 ALA A C 1
ATOM 857 O O . ALA A 1 104 ? 7.308 -12.754 -46.442 1.00 45.78 104 ALA A O 1
ATOM 858 N N . THR A 1 105 ? 7.878 -11.789 -44.499 1.00 37.88 105 THR A N 1
ATOM 859 C CA . THR A 1 105 ? 9.234 -11.326 -44.830 1.00 37.88 105 THR A CA 1
ATOM 860 C C . THR A 1 105 ? 9.862 -10.623 -43.628 1.00 37.88 105 THR A C 1
ATOM 862 O O . THR A 1 105 ? 9.293 -9.684 -43.082 1.00 37.88 105 THR A O 1
ATOM 865 N N . PHE A 1 106 ? 11.080 -11.064 -43.312 1.00 36.03 106 PHE A N 1
ATOM 866 C CA . PHE A 1 106 ? 12.066 -10.490 -42.395 1.00 36.03 106 PHE A CA 1
ATOM 867 C C . PHE A 1 106 ? 11.995 -10.879 -40.910 1.00 36.03 106 PHE A C 1
ATOM 869 O O . PHE A 1 106 ? 11.349 -10.232 -40.096 1.00 36.03 106 PHE A O 1
ATOM 876 N N . GLY A 1 107 ? 12.809 -11.886 -40.578 1.00 38.12 107 GLY A N 1
ATOM 877 C CA . GLY A 1 107 ? 13.343 -12.102 -39.239 1.00 38.12 107 GLY A CA 1
ATOM 878 C C . GLY A 1 107 ? 12.460 -12.963 -38.354 1.00 38.12 107 GLY A C 1
ATOM 879 O O . GLY A 1 107 ? 11.432 -12.523 -37.859 1.00 38.12 107 GLY A O 1
ATOM 880 N N . ASP A 1 108 ? 12.917 -14.184 -38.126 1.00 40.97 108 ASP A N 1
ATOM 881 C CA . ASP A 1 108 ? 12.538 -15.034 -37.006 1.00 40.97 108 ASP A CA 1
ATOM 882 C C . ASP A 1 108 ? 12.653 -14.251 -35.676 1.00 40.97 108 ASP A C 1
ATOM 884 O O . ASP A 1 108 ? 13.737 -14.081 -35.119 1.00 40.97 108 ASP A O 1
ATOM 888 N N . VAL A 1 109 ? 11.540 -13.671 -35.215 1.00 49.31 109 VAL A N 1
ATOM 889 C CA . VAL A 1 109 ? 11.415 -12.971 -33.924 1.00 49.31 109 VAL A CA 1
ATOM 890 C C . VAL A 1 109 ? 10.203 -13.535 -33.179 1.00 49.31 109 VAL A C 1
ATOM 892 O O . VAL A 1 109 ? 9.369 -12.806 -32.642 1.00 49.31 109 VAL A O 1
ATOM 895 N N . ASP A 1 110 ? 10.111 -14.862 -33.083 1.00 49.69 110 ASP A N 1
ATOM 896 C CA . ASP A 1 110 ? 9.261 -15.544 -32.094 1.00 49.69 110 ASP A CA 1
ATOM 897 C C . ASP A 1 110 ? 9.919 -15.521 -30.694 1.00 49.69 110 ASP A C 1
ATOM 899 O O . ASP A 1 110 ? 9.924 -16.490 -29.935 1.00 49.69 110 ASP A O 1
ATOM 903 N N . GLY A 1 111 ? 10.509 -14.381 -30.328 1.00 57.47 111 GLY A N 1
ATOM 904 C CA . GLY A 1 111 ? 11.076 -14.155 -29.005 1.00 57.47 111 GLY A CA 1
ATOM 905 C C . GLY A 1 111 ? 9.989 -13.887 -27.953 1.00 57.47 111 GLY A C 1
ATOM 906 O O . GLY A 1 111 ? 8.900 -13.408 -28.288 1.00 57.47 111 GLY A O 1
ATOM 907 N N . PRO A 1 112 ? 10.272 -14.120 -26.656 1.00 60.94 112 PRO A N 1
ATOM 908 C CA . PRO A 1 112 ? 9.339 -13.825 -25.558 1.00 60.94 112 PRO A CA 1
ATOM 909 C C . PRO A 1 112 ? 8.830 -12.370 -25.574 1.00 60.94 112 PRO A C 1
ATOM 911 O O . PRO A 1 112 ? 7.680 -12.105 -25.217 1.00 60.94 112 PRO A O 1
ATOM 914 N N . ASN A 1 113 ? 9.635 -11.439 -26.094 1.00 65.00 113 ASN A N 1
ATOM 915 C CA . ASN A 1 113 ? 9.283 -10.027 -26.240 1.00 65.00 113 ASN A CA 1
ATOM 916 C C . ASN A 1 113 ? 8.067 -9.805 -27.163 1.00 65.00 113 ASN A C 1
ATOM 918 O O . ASN A 1 113 ? 7.182 -9.024 -26.820 1.00 65.00 113 ASN A O 1
ATOM 922 N N . SER A 1 114 ? 7.949 -10.526 -28.284 1.00 67.12 114 SER A N 1
ATOM 923 C CA . SER A 1 114 ? 6.865 -10.337 -29.265 1.00 67.12 114 SER A CA 1
ATOM 924 C C . SER A 1 114 ? 5.486 -10.661 -28.679 1.00 67.12 114 SER A C 1
ATOM 926 O O . SER A 1 114 ? 4.505 -9.954 -28.927 1.00 67.12 114 SER A O 1
ATOM 928 N N . ARG A 1 115 ? 5.407 -11.692 -27.824 1.00 67.38 115 ARG A N 1
ATOM 929 C CA . ARG A 1 115 ? 4.172 -12.072 -27.110 1.00 67.38 115 ARG A CA 1
ATOM 930 C C . ARG A 1 115 ? 3.785 -11.042 -26.045 1.00 67.38 115 ARG A C 1
ATOM 932 O O . ARG A 1 115 ? 2.599 -10.730 -25.887 1.00 67.38 115 ARG A O 1
ATOM 939 N N . LEU A 1 116 ? 4.774 -10.481 -25.346 1.00 66.50 116 LEU A N 1
ATOM 940 C CA . LEU A 1 116 ? 4.566 -9.411 -24.370 1.00 66.50 116 LEU A CA 1
ATOM 941 C C . LEU A 1 116 ? 4.081 -8.121 -25.043 1.00 66.50 116 LEU A C 1
ATOM 943 O O . LEU A 1 116 ? 3.101 -7.538 -24.581 1.00 66.50 116 LEU A O 1
ATOM 947 N N . LEU A 1 117 ? 4.675 -7.727 -26.174 1.00 67.62 117 LEU A N 1
ATOM 948 C CA . LEU A 1 117 ? 4.241 -6.563 -26.957 1.00 67.62 117 LEU A CA 1
ATOM 949 C C . LEU A 1 117 ? 2.826 -6.719 -27.532 1.00 67.62 117 LEU A C 1
ATOM 951 O O . LEU A 1 117 ? 2.054 -5.759 -27.551 1.00 67.62 117 LEU A O 1
ATOM 955 N N . ALA A 1 118 ? 2.456 -7.925 -27.971 1.00 68.19 118 ALA A N 1
ATOM 956 C CA . ALA A 1 118 ? 1.103 -8.204 -28.452 1.00 68.19 118 ALA A CA 1
ATOM 957 C C . ALA A 1 118 ? 0.048 -8.061 -27.338 1.00 68.19 118 ALA A C 1
ATOM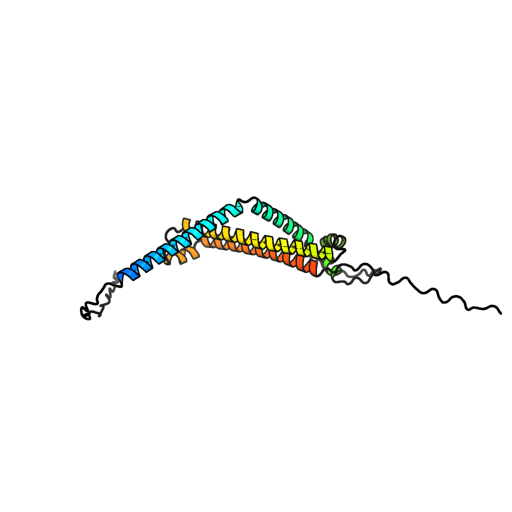 959 O O . ALA A 1 118 ? -1.083 -7.637 -27.594 1.00 68.19 118 ALA A O 1
ATOM 960 N N . THR A 1 119 ? 0.428 -8.394 -26.102 1.00 67.94 119 THR A N 1
ATOM 961 C CA . THR A 1 119 ? -0.435 -8.301 -24.916 1.00 67.94 119 THR A CA 1
ATOM 962 C C . THR A 1 119 ? -0.488 -6.871 -24.362 1.00 67.94 119 THR A C 1
ATOM 964 O O . THR A 1 119 ? -1.545 -6.417 -23.911 1.00 67.94 119 THR A O 1
ATOM 967 N N . TYR A 1 120 ? 0.627 -6.141 -24.444 1.00 71.19 120 TYR A N 1
ATOM 968 C CA . TYR A 1 120 ? 0.809 -4.794 -23.909 1.00 71.19 120 TYR A CA 1
ATOM 969 C C . TYR A 1 120 ? 1.350 -3.852 -24.994 1.00 71.19 120 TYR A C 1
ATOM 971 O O . TYR A 1 120 ? 2.554 -3.626 -25.088 1.00 71.19 120 TYR A O 1
ATOM 979 N N . PRO A 1 121 ? 0.478 -3.248 -25.819 1.00 65.88 121 PRO A N 1
ATOM 980 C CA . PRO A 1 121 ? 0.926 -2.434 -26.949 1.00 65.88 121 PRO A CA 1
ATOM 981 C C . PRO A 1 121 ? 1.682 -1.171 -26.515 1.00 65.88 121 PRO A C 1
ATOM 983 O O . PRO A 1 121 ? 2.536 -0.685 -27.248 1.00 65.88 121 PRO A O 1
ATOM 986 N N . ASN A 1 122 ? 1.404 -0.650 -25.316 1.00 73.50 122 ASN A N 1
ATOM 987 C CA . ASN A 1 122 ? 2.092 0.529 -24.786 1.00 73.50 122 ASN A CA 1
ATOM 988 C C . ASN A 1 122 ? 3.525 0.208 -24.322 1.00 73.50 122 ASN A C 1
ATOM 990 O O . ASN A 1 122 ? 4.377 1.096 -24.345 1.00 73.50 122 ASN A O 1
ATOM 994 N N . LEU A 1 123 ? 3.830 -1.068 -24.032 1.00 69.88 123 LEU A N 1
ATOM 995 C CA . LEU A 1 123 ? 5.196 -1.516 -23.739 1.00 69.88 123 LEU A CA 1
ATOM 996 C C . LEU A 1 123 ? 6.135 -1.375 -24.947 1.00 69.88 123 LEU A C 1
ATOM 998 O O . LEU A 1 123 ? 7.340 -1.238 -24.755 1.00 69.88 123 LEU A O 1
ATOM 1002 N N . ALA A 1 124 ? 5.610 -1.329 -26.176 1.00 65.12 124 ALA A N 1
ATOM 1003 C CA . ALA A 1 124 ? 6.415 -1.089 -27.378 1.00 65.12 124 ALA A CA 1
ATOM 1004 C C . ALA A 1 124 ? 7.095 0.294 -27.370 1.00 65.12 124 ALA A C 1
ATOM 1006 O O . ALA A 1 124 ? 8.142 0.492 -27.985 1.00 65.12 124 ALA A O 1
ATOM 1007 N N . CYS A 1 125 ? 6.524 1.266 -26.649 1.00 65.38 125 CYS A N 1
ATOM 1008 C CA . CYS A 1 125 ? 7.184 2.550 -26.425 1.00 65.38 125 CYS A CA 1
ATOM 1009 C C . CYS A 1 125 ? 8.401 2.378 -25.505 1.00 65.38 125 CYS A C 1
ATOM 1011 O O . CYS A 1 125 ? 9.455 2.958 -25.753 1.00 65.38 125 CYS A O 1
ATOM 1013 N N . LEU A 1 126 ? 8.274 1.528 -24.482 1.00 67.12 126 LEU A N 1
ATOM 1014 C CA . LEU A 1 126 ? 9.324 1.243 -23.509 1.00 67.12 126 LEU A CA 1
ATOM 1015 C C . LEU A 1 126 ? 10.489 0.452 -24.122 1.00 67.12 126 LEU A C 1
ATOM 1017 O O . LEU A 1 126 ? 11.640 0.730 -23.796 1.00 67.12 126 LEU A O 1
ATOM 1021 N N . GLU A 1 127 ? 10.208 -0.463 -25.056 1.00 69.50 127 GLU A N 1
ATOM 1022 C CA . GLU A 1 127 ? 11.227 -1.208 -25.812 1.00 69.50 127 GLU A CA 1
ATOM 1023 C C . GLU A 1 127 ? 12.258 -0.275 -26.462 1.00 69.50 127 GLU A C 1
ATOM 1025 O O . GLU A 1 127 ? 13.460 -0.514 -26.368 1.00 69.50 127 GLU A O 1
ATOM 1030 N N . ARG A 1 128 ? 11.812 0.852 -27.035 1.00 66.25 128 ARG A N 1
ATOM 1031 C CA . ARG A 1 128 ? 12.714 1.838 -27.657 1.00 66.25 128 ARG A CA 1
ATOM 1032 C C . ARG A 1 128 ? 13.656 2.519 -26.665 1.00 66.25 128 ARG A C 1
ATOM 1034 O O . ARG A 1 128 ? 14.685 3.044 -27.077 1.00 66.25 128 ARG A O 1
ATOM 1041 N N . PHE A 1 129 ? 13.317 2.536 -25.377 1.00 67.38 129 PHE A N 1
ATOM 1042 C CA . PHE A 1 129 ? 14.149 3.128 -24.328 1.00 67.38 129 PHE A CA 1
ATOM 1043 C C . PHE A 1 129 ? 15.003 2.084 -23.590 1.00 67.38 129 PHE A C 1
ATOM 1045 O O . PHE A 1 129 ? 16.064 2.432 -23.062 1.00 67.38 129 PHE A O 1
ATOM 1052 N N . ILE A 1 130 ? 14.598 0.809 -23.580 1.00 65.75 130 ILE A N 1
ATOM 1053 C CA . ILE A 1 130 ? 15.336 -0.308 -22.966 1.00 65.75 130 ILE A CA 1
ATOM 1054 C C . ILE A 1 130 ? 16.260 -0.947 -24.013 1.00 65.75 130 ILE A C 1
ATOM 1056 O O . ILE A 1 130 ? 16.123 -2.101 -24.402 1.00 65.75 130 ILE A O 1
ATOM 1060 N N . ILE A 1 131 ? 17.235 -0.165 -24.473 1.00 66.75 131 ILE A N 1
ATOM 1061 C CA . ILE A 1 131 ? 18.258 -0.636 -25.423 1.00 66.75 131 ILE A CA 1
ATOM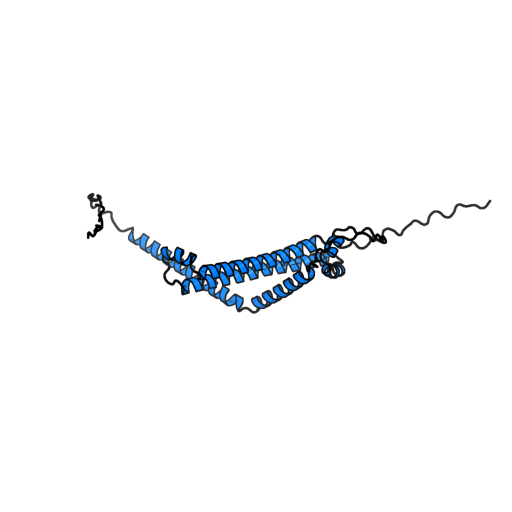 1062 C C . ILE A 1 131 ? 19.397 -1.367 -24.686 1.00 66.75 131 ILE A C 1
ATOM 1064 O O . ILE A 1 131 ? 20.117 -2.160 -25.280 1.00 66.75 131 ILE A O 1
ATOM 1068 N N . SER A 1 132 ? 19.577 -1.121 -23.379 1.00 74.38 132 SER A N 1
ATOM 1069 C CA . SER A 1 132 ? 20.690 -1.677 -22.601 1.00 74.38 132 SER A CA 1
ATOM 1070 C C . SER A 1 132 ? 20.246 -2.369 -21.305 1.00 74.38 132 SER A C 1
ATOM 1072 O O . SER A 1 132 ? 19.299 -1.913 -20.653 1.00 74.38 132 SER A O 1
ATOM 1074 N N . PRO A 1 133 ? 20.973 -3.418 -20.863 1.00 76.38 133 PRO A N 1
ATOM 1075 C CA . PRO A 1 133 ? 20.696 -4.110 -19.599 1.00 76.38 133 PRO A CA 1
ATOM 1076 C C . PRO A 1 133 ? 20.829 -3.182 -18.381 1.00 76.38 133 PRO A C 1
ATOM 1078 O O . PRO A 1 133 ? 20.134 -3.345 -17.383 1.00 76.38 133 PRO A O 1
ATOM 1081 N N . PHE A 1 134 ? 21.666 -2.144 -18.475 1.00 78.69 134 PHE A N 1
ATOM 1082 C CA . PHE A 1 134 ? 21.805 -1.131 -17.429 1.00 78.69 134 PHE A CA 1
ATOM 1083 C C . PHE A 1 134 ? 20.521 -0.311 -17.227 1.00 78.69 134 PHE A C 1
ATOM 1085 O O . PHE A 1 134 ? 20.103 -0.072 -16.095 1.00 78.69 134 PHE A O 1
ATOM 1092 N N . ARG A 1 135 ? 19.847 0.090 -18.315 1.00 78.00 135 ARG A N 1
ATOM 1093 C CA . ARG A 1 135 ? 18.575 0.831 -18.232 1.00 78.00 135 ARG A CA 1
ATOM 1094 C C . ARG A 1 135 ? 17.448 -0.042 -17.686 1.00 78.00 135 ARG A C 1
ATOM 1096 O O . ARG A 1 135 ? 16.632 0.448 -16.911 1.00 78.00 135 ARG A O 1
ATOM 1103 N N . GLN A 1 136 ? 17.441 -1.328 -18.037 1.00 80.38 136 GLN A N 1
ATOM 1104 C CA . GLN A 1 136 ? 16.526 -2.307 -17.451 1.00 80.38 136 GLN A CA 1
ATOM 1105 C C . GLN A 1 136 ? 16.738 -2.429 -15.937 1.00 80.38 136 GLN A C 1
ATOM 1107 O O . GLN A 1 136 ? 15.770 -2.369 -15.181 1.00 80.38 136 GLN A O 1
ATOM 1112 N N . TYR A 1 137 ? 17.992 -2.516 -15.484 1.00 82.00 137 TYR A N 1
ATOM 1113 C CA . TYR A 1 137 ? 18.316 -2.561 -14.058 1.00 82.00 137 TYR A CA 1
ATOM 1114 C C . TYR A 1 137 ? 17.834 -1.308 -13.313 1.00 82.00 137 TYR A C 1
ATOM 1116 O O . TYR A 1 137 ? 17.199 -1.431 -12.270 1.00 82.00 137 TYR A O 1
ATOM 1124 N N . ILE A 1 138 ? 18.047 -0.108 -13.871 1.00 84.12 138 ILE A N 1
ATOM 1125 C CA . ILE A 1 138 ? 17.533 1.142 -13.283 1.00 84.12 138 ILE A CA 1
ATOM 1126 C C . ILE A 1 138 ? 16.003 1.134 -13.205 1.00 84.12 138 ILE A C 1
ATOM 1128 O O . ILE A 1 138 ? 15.446 1.547 -12.190 1.00 84.12 138 ILE A O 1
ATOM 1132 N N . ALA A 1 139 ? 15.312 0.659 -14.245 1.00 81.75 139 ALA A N 1
ATOM 1133 C CA . ALA A 1 139 ? 13.853 0.590 -14.245 1.00 81.75 139 ALA A CA 1
ATOM 1134 C C . ALA A 1 139 ? 13.328 -0.368 -13.164 1.00 81.75 139 ALA A C 1
ATOM 1136 O O . ALA A 1 139 ? 12.398 -0.020 -12.435 1.00 81.75 139 ALA A O 1
ATOM 1137 N N . VAL A 1 140 ? 13.952 -1.540 -13.015 1.00 84.38 140 VAL A N 1
ATOM 1138 C CA . VAL A 1 140 ? 13.622 -2.501 -11.951 1.00 84.38 140 VAL A CA 1
ATOM 1139 C C . VAL A 1 140 ? 13.915 -1.906 -10.572 1.00 84.38 140 VAL A C 1
ATOM 1141 O O . VAL A 1 140 ? 13.075 -2.019 -9.682 1.00 84.38 140 VAL A O 1
ATOM 1144 N N . LEU A 1 141 ? 15.048 -1.218 -10.405 1.00 85.50 141 LEU A N 1
ATOM 1145 C CA . LEU A 1 141 ? 15.436 -0.566 -9.152 1.00 85.50 141 LEU A CA 1
ATOM 1146 C C . LEU A 1 141 ? 14.473 0.566 -8.758 1.00 85.50 141 LEU A C 1
ATOM 1148 O O . LEU A 1 141 ? 14.065 0.673 -7.605 1.00 85.50 141 LEU A O 1
ATOM 1152 N N . ALA A 1 142 ? 14.065 1.401 -9.713 1.00 81.50 142 ALA A N 1
ATOM 1153 C CA . ALA A 1 142 ? 13.078 2.450 -9.468 1.00 81.50 142 ALA A CA 1
ATOM 1154 C C . ALA A 1 142 ? 11.718 1.854 -9.072 1.00 81.50 142 ALA A C 1
ATOM 1156 O O . ALA A 1 142 ? 11.016 2.392 -8.214 1.00 81.50 142 ALA A O 1
ATOM 1157 N N . CYS A 1 143 ? 11.353 0.718 -9.671 1.00 83.50 143 CYS A N 1
ATOM 1158 C CA . CYS A 1 143 ? 10.104 0.035 -9.367 1.00 83.50 143 CYS A CA 1
ATOM 1159 C C . CYS A 1 143 ? 10.138 -0.670 -8.001 1.00 83.50 143 CYS A C 1
ATOM 1161 O O . CYS A 1 143 ? 9.158 -0.609 -7.260 1.00 83.50 143 CYS A O 1
ATOM 1163 N N . SER A 1 144 ? 11.268 -1.270 -7.614 1.00 86.06 144 SER A N 1
ATOM 1164 C CA . SER A 1 144 ? 11.437 -1.850 -6.276 1.00 86.06 144 SER A CA 1
ATOM 1165 C C . SER A 1 144 ? 11.448 -0.778 -5.183 1.00 86.06 144 SER A C 1
ATOM 1167 O O . SER A 1 144 ? 10.854 -0.984 -4.124 1.00 86.06 144 SER A O 1
ATOM 1169 N N . PHE A 1 145 ? 12.026 0.396 -5.454 1.00 85.62 145 PHE A N 1
ATOM 1170 C CA . PHE A 1 145 ? 11.940 1.545 -4.553 1.00 85.62 145 PHE A CA 1
ATOM 1171 C C . PHE A 1 145 ? 10.495 2.037 -4.383 1.00 85.62 145 PHE A C 1
ATOM 1173 O O . PHE A 1 145 ? 10.049 2.257 -3.258 1.00 85.62 145 PHE A O 1
ATOM 1180 N N . ALA A 1 146 ? 9.731 2.144 -5.476 1.00 84.12 146 ALA A N 1
ATOM 1181 C CA . ALA A 1 146 ? 8.313 2.500 -5.409 1.00 84.12 146 ALA A CA 1
ATOM 1182 C C . ALA A 1 146 ? 7.494 1.480 -4.595 1.00 84.12 146 ALA A C 1
ATOM 1184 O O . ALA A 1 146 ? 6.584 1.865 -3.862 1.00 84.12 146 ALA A O 1
ATOM 1185 N N . LEU A 1 147 ? 7.845 0.194 -4.671 1.00 85.25 147 LEU A N 1
ATOM 1186 C CA . LEU A 1 147 ? 7.213 -0.857 -3.875 1.00 85.25 147 LEU A CA 1
ATOM 1187 C C . LEU A 1 147 ? 7.539 -0.715 -2.380 1.00 85.25 147 LEU A C 1
ATOM 1189 O O . LEU A 1 147 ? 6.644 -0.830 -1.543 1.00 85.25 147 LEU A O 1
ATOM 1193 N N . ALA A 1 148 ? 8.789 -0.399 -2.035 1.00 85.81 148 ALA A N 1
ATOM 1194 C CA . ALA A 1 148 ? 9.171 -0.093 -0.656 1.00 85.81 148 ALA A CA 1
ATOM 1195 C C . ALA A 1 148 ? 8.423 1.141 -0.117 1.00 85.81 148 ALA A C 1
ATOM 1197 O O . ALA A 1 148 ? 7.914 1.111 1.004 1.00 85.81 148 ALA A O 1
ATOM 1198 N N . ALA A 1 149 ? 8.284 2.189 -0.936 1.00 84.62 149 ALA A N 1
ATOM 1199 C CA . ALA A 1 149 ? 7.497 3.372 -0.595 1.00 84.62 149 ALA A CA 1
ATOM 1200 C C . ALA A 1 149 ? 6.010 3.033 -0.371 1.00 84.62 149 ALA A C 1
ATOM 1202 O O . ALA A 1 149 ? 5.434 3.482 0.617 1.00 84.62 149 ALA A O 1
ATOM 1203 N N . HIS A 1 150 ? 5.410 2.166 -1.197 1.00 84.25 150 HIS A N 1
ATOM 1204 C CA . HIS A 1 150 ? 4.048 1.666 -0.962 1.00 84.25 150 HIS A CA 1
ATOM 1205 C C . HIS A 1 150 ? 3.908 0.921 0.364 1.00 84.25 150 HIS A C 1
ATOM 1207 O O . HIS A 1 150 ? 2.906 1.104 1.052 1.00 84.25 150 HIS A O 1
ATOM 1213 N N . ILE A 1 151 ? 4.872 0.075 0.736 1.00 86.94 151 ILE A N 1
ATOM 1214 C CA . ILE A 1 151 ? 4.825 -0.650 2.015 1.00 86.94 151 ILE A CA 1
ATOM 1215 C C . ILE A 1 151 ? 4.881 0.337 3.185 1.00 86.94 151 ILE A C 1
ATOM 1217 O O . ILE A 1 151 ? 4.116 0.201 4.139 1.00 86.94 151 ILE A O 1
ATOM 1221 N N . LEU A 1 152 ? 5.741 1.354 3.097 1.00 86.44 152 LEU A N 1
ATOM 1222 C CA . LEU A 1 152 ? 5.842 2.379 4.132 1.00 86.44 152 LEU A CA 1
ATOM 1223 C C . LEU A 1 152 ? 4.538 3.179 4.256 1.00 86.44 152 LEU A C 1
ATOM 1225 O O . LEU A 1 152 ? 3.996 3.299 5.352 1.00 86.44 152 LEU A O 1
ATOM 1229 N N . GLU A 1 153 ? 3.992 3.654 3.136 1.00 85.75 153 GLU A N 1
ATOM 1230 C CA . GLU A 1 153 ? 2.751 4.434 3.118 1.00 85.75 153 GLU A CA 1
ATOM 1231 C C . GLU A 1 153 ? 1.546 3.607 3.592 1.00 85.75 153 GLU A C 1
ATOM 1233 O O . GLU A 1 153 ? 0.751 4.065 4.413 1.00 85.75 153 GLU A O 1
ATOM 1238 N N . THR A 1 154 ? 1.432 2.350 3.154 1.00 85.00 154 THR A N 1
ATOM 1239 C CA . THR A 1 154 ? 0.352 1.453 3.598 1.00 85.00 154 THR A CA 1
ATOM 1240 C C . THR A 1 154 ? 0.464 1.097 5.077 1.00 85.00 154 THR A C 1
ATOM 1242 O O . THR A 1 154 ? -0.566 0.991 5.746 1.00 85.00 154 THR A O 1
ATOM 1245 N N . CYS A 1 155 ? 1.678 0.977 5.619 1.00 87.00 155 CYS A N 1
ATOM 1246 C CA . CYS A 1 155 ? 1.897 0.822 7.056 1.00 87.00 155 CYS A CA 1
ATOM 1247 C C . CYS A 1 155 ? 1.374 2.047 7.823 1.00 87.00 155 CYS A C 1
ATOM 1249 O O . CYS A 1 155 ? 0.568 1.901 8.746 1.00 87.00 155 CYS A O 1
ATOM 1251 N N . SER A 1 156 ? 1.740 3.255 7.386 1.00 84.44 156 SER A N 1
ATOM 1252 C CA . SER A 1 156 ? 1.267 4.511 7.979 1.00 84.44 156 SER A CA 1
ATOM 1253 C C . SER A 1 156 ? -0.258 4.639 7.941 1.00 84.44 156 SER A C 1
ATOM 1255 O O . SER A 1 156 ? -0.876 4.916 8.969 1.00 84.44 156 SER A O 1
ATOM 1257 N N . ILE A 1 157 ? -0.882 4.370 6.790 1.00 85.81 157 ILE A N 1
ATOM 1258 C CA . ILE A 1 157 ? -2.345 4.407 6.634 1.00 85.81 157 ILE A CA 1
ATOM 1259 C C . ILE A 1 157 ? -3.018 3.376 7.550 1.00 85.81 157 ILE A C 1
ATOM 1261 O O . ILE A 1 157 ? -4.027 3.680 8.184 1.00 85.81 157 ILE A O 1
ATOM 1265 N N . THR A 1 158 ? -2.451 2.171 7.666 1.00 87.81 158 THR A N 1
ATOM 1266 C CA . THR A 1 158 ? -2.985 1.112 8.537 1.00 87.81 158 THR A CA 1
ATOM 1267 C C . THR A 1 158 ? -2.966 1.543 10.001 1.00 87.81 158 THR A C 1
ATOM 1269 O O . THR A 1 158 ? -3.962 1.363 10.700 1.00 87.81 158 THR A O 1
ATOM 1272 N N . LEU A 1 159 ? -1.877 2.165 10.462 1.00 86.25 159 LEU A N 1
ATOM 1273 C CA . LEU A 1 159 ? -1.789 2.699 11.823 1.00 86.25 159 LEU A CA 1
ATOM 1274 C C . LEU A 1 159 ? -2.844 3.783 12.073 1.00 86.25 159 LEU A C 1
ATOM 1276 O O . LEU A 1 159 ? -3.555 3.714 13.077 1.00 86.25 159 LEU A O 1
ATOM 1280 N N . VAL A 1 160 ? -3.008 4.732 11.146 1.00 85.19 160 VAL A N 1
ATOM 1281 C CA . VAL A 1 160 ? -4.046 5.774 11.240 1.00 85.19 160 VAL A CA 1
ATOM 1282 C C . VAL A 1 160 ? -5.447 5.150 11.293 1.00 85.19 160 VAL A C 1
ATOM 1284 O O . VAL A 1 160 ? -6.254 5.512 12.149 1.00 85.19 160 VAL A O 1
ATOM 1287 N N . MET A 1 161 ? -5.735 4.161 10.444 1.00 86.38 161 MET A N 1
ATOM 1288 C CA . MET A 1 161 ? -7.030 3.471 10.416 1.00 86.38 161 MET A CA 1
ATOM 1289 C C . MET A 1 161 ? -7.318 2.686 11.699 1.00 86.38 161 MET A C 1
ATOM 1291 O O . MET A 1 161 ? -8.459 2.687 12.170 1.00 86.38 161 MET A O 1
ATOM 1295 N N . ILE A 1 162 ? -6.308 2.050 12.304 1.00 87.75 162 ILE A N 1
ATOM 1296 C CA . ILE A 1 162 ? -6.444 1.405 13.620 1.00 87.75 162 ILE A CA 1
ATOM 1297 C C . ILE A 1 162 ? -6.801 2.448 14.674 1.00 87.75 162 ILE A C 1
ATOM 1299 O O . ILE A 1 162 ? -7.725 2.225 15.453 1.00 87.75 162 ILE A O 1
ATOM 1303 N N . GLN A 1 163 ? -6.126 3.598 14.681 1.00 84.19 163 GLN A N 1
ATOM 1304 C CA . GLN A 1 163 ? -6.394 4.658 15.653 1.00 84.19 163 GLN A CA 1
ATOM 1305 C C . GLN A 1 163 ? -7.800 5.232 15.506 1.00 84.19 163 GLN A C 1
ATOM 1307 O O . GLN A 1 163 ? -8.516 5.344 16.500 1.00 84.19 163 GLN A O 1
ATOM 1312 N N . ILE A 1 164 ? -8.238 5.516 14.277 1.00 84.12 164 ILE A N 1
ATOM 1313 C CA . ILE A 1 164 ? -9.618 5.940 14.003 1.00 84.12 164 ILE A CA 1
ATOM 1314 C C . ILE A 1 164 ? -10.595 4.861 14.478 1.00 84.12 164 ILE A C 1
ATOM 1316 O O . ILE A 1 164 ? -11.586 5.178 15.133 1.00 84.12 164 ILE A O 1
ATOM 1320 N N . SER A 1 165 ? -10.293 3.585 14.221 1.00 87.81 165 SER A N 1
ATOM 1321 C CA . SER A 1 165 ? -11.143 2.479 14.668 1.00 87.81 165 SER A CA 1
ATOM 1322 C C . SER A 1 165 ? -11.257 2.437 16.195 1.00 87.81 165 SER A C 1
ATOM 1324 O O . SER A 1 165 ? -12.357 2.365 16.741 1.00 87.81 165 SER A O 1
ATOM 1326 N N . MET A 1 166 ? -10.135 2.568 16.901 1.00 84.62 166 MET A N 1
ATOM 1327 C CA . MET A 1 166 ? -10.096 2.618 18.363 1.00 84.62 166 MET A CA 1
ATOM 1328 C C . MET A 1 166 ? -10.794 3.859 18.925 1.00 84.62 166 MET A C 1
ATOM 1330 O O . MET A 1 166 ? -11.477 3.762 19.945 1.00 84.62 166 MET A O 1
ATOM 1334 N N . TRP A 1 167 ? -10.651 5.013 18.274 1.00 85.06 167 TRP A N 1
ATOM 1335 C CA . TRP A 1 167 ? -11.313 6.255 18.667 1.00 85.06 167 TRP A CA 1
ATOM 1336 C C . TRP A 1 167 ? -12.832 6.138 18.534 1.00 85.06 167 TRP A C 1
ATOM 1338 O O . TRP A 1 167 ? -13.550 6.405 19.496 1.00 85.06 167 TRP A O 1
ATOM 1348 N N . VAL A 1 168 ? -13.322 5.643 17.394 1.00 84.31 168 VAL A N 1
ATOM 1349 C CA . VAL A 1 168 ? -14.754 5.402 17.165 1.00 84.31 168 VAL A CA 1
ATOM 1350 C C . VAL A 1 168 ? -15.306 4.378 18.162 1.00 84.31 168 VAL A C 1
ATOM 1352 O O . VAL A 1 168 ? -16.387 4.584 18.719 1.00 84.31 168 VAL A O 1
ATOM 1355 N N . LEU A 1 169 ? -14.562 3.305 18.449 1.00 85.44 169 LEU A N 1
ATOM 1356 C CA . LEU A 1 169 ? -14.955 2.315 19.455 1.00 85.44 169 LEU A CA 1
ATOM 1357 C C . LEU A 1 169 ? -15.050 2.932 20.857 1.00 85.44 169 LEU A C 1
ATOM 1359 O O . LEU A 1 169 ? -16.047 2.710 21.541 1.00 85.44 169 LEU A O 1
ATOM 1363 N N . LYS A 1 170 ? -14.066 3.741 21.273 1.00 84.50 170 LYS A N 1
ATOM 1364 C CA . LYS A 1 170 ? -14.086 4.443 22.569 1.00 84.50 170 LYS A CA 1
ATOM 1365 C C . LYS A 1 170 ? -15.221 5.466 22.661 1.00 84.50 170 LYS A C 1
ATOM 1367 O O . LYS A 1 170 ? -15.848 5.566 23.711 1.00 84.50 170 LYS A O 1
ATOM 1372 N N . ALA A 1 171 ? -15.493 6.195 21.578 1.00 83.50 171 ALA A N 1
ATOM 1373 C CA . ALA A 1 171 ? -16.572 7.179 21.515 1.00 83.50 171 ALA A CA 1
ATOM 1374 C C . ALA A 1 171 ? -17.958 6.520 21.598 1.00 83.50 171 ALA A C 1
ATOM 1376 O O . ALA A 1 171 ? -18.857 7.048 22.247 1.00 83.50 171 ALA A O 1
ATOM 1377 N N . THR A 1 172 ? -18.120 5.350 20.976 1.00 86.50 172 THR A N 1
ATOM 1378 C CA . THR A 1 172 ? -19.397 4.621 20.961 1.00 86.50 172 THR A CA 1
ATOM 1379 C C . THR A 1 172 ? -19.614 3.819 22.251 1.00 86.50 172 THR A C 1
ATOM 1381 O O . THR A 1 172 ? -20.742 3.713 22.729 1.00 86.50 172 THR A O 1
ATOM 1384 N N . TYR A 1 173 ? -18.544 3.274 22.842 1.00 84.75 173 TYR A N 1
ATOM 1385 C CA . TYR A 1 173 ? -18.604 2.395 24.014 1.00 84.75 173 TYR A CA 1
ATOM 1386 C C . TYR A 1 173 ? -17.564 2.799 25.079 1.00 84.75 173 TYR A C 1
ATOM 1388 O O . TYR A 1 173 ? -16.484 2.206 25.159 1.00 84.75 173 TYR A O 1
ATOM 1396 N N . PRO A 1 174 ? -17.878 3.777 25.950 1.00 80.62 174 PRO A N 1
ATOM 1397 C CA . PRO A 1 174 ? -16.934 4.278 26.953 1.00 80.62 174 PRO A CA 1
ATOM 1398 C C . PRO A 1 174 ? -16.640 3.281 28.090 1.00 80.62 174 PRO A C 1
ATOM 1400 O O . PRO A 1 174 ? -15.596 3.373 28.731 1.00 80.62 174 PRO A O 1
ATOM 1403 N N . GLN A 1 175 ? -17.527 2.310 28.351 1.00 83.94 175 GLN A N 1
ATOM 1404 C CA . GLN A 1 175 ? -17.334 1.280 29.381 1.00 83.94 175 GLN A CA 1
ATOM 1405 C C . GLN A 1 175 ? -17.072 -0.089 28.741 1.00 83.94 175 GLN A C 1
ATOM 1407 O O . GLN A 1 175 ? -17.996 -0.745 28.262 1.00 83.94 175 GLN A O 1
ATOM 1412 N N . TRP A 1 176 ? -15.818 -0.545 28.771 1.00 67.31 176 TRP A N 1
ATOM 1413 C CA . TRP A 1 176 ? -15.422 -1.868 28.279 1.00 67.31 176 TRP A CA 1
ATOM 1414 C C . TRP A 1 176 ? -15.857 -2.961 29.262 1.00 67.31 176 TRP A C 1
ATOM 1416 O O . TRP A 1 176 ? -15.110 -3.343 30.162 1.00 67.31 176 TRP A O 1
ATOM 1426 N N . LYS A 1 177 ? -17.083 -3.469 29.110 1.00 82.75 177 LYS A N 1
ATOM 1427 C CA . LYS A 1 177 ? -17.534 -4.689 29.796 1.00 82.75 177 LYS A CA 1
ATOM 1428 C C . LYS A 1 177 ? -17.352 -5.899 28.859 1.00 82.75 177 LYS A C 1
ATOM 1430 O O . LYS A 1 177 ? -17.557 -5.772 27.652 1.00 82.75 177 LYS A O 1
ATOM 1435 N N . PRO A 1 178 ? -17.005 -7.096 29.360 1.00 74.25 178 PRO A N 1
ATOM 1436 C CA . PRO A 1 178 ? -16.807 -8.276 28.506 1.00 74.25 178 PRO A CA 1
ATOM 1437 C C . PRO A 1 178 ? -18.075 -8.653 27.716 1.00 74.25 178 PRO A C 1
ATOM 1439 O O . PRO A 1 178 ? -17.995 -9.073 26.566 1.00 74.25 178 PRO A O 1
ATOM 1442 N N . TYR A 1 179 ? -19.258 -8.402 28.283 1.00 74.44 179 TYR A N 1
ATOM 1443 C CA . TYR A 1 179 ? -20.552 -8.683 27.649 1.00 74.44 179 TYR A CA 1
ATOM 1444 C C . TYR A 1 179 ? -20.895 -7.739 26.482 1.00 74.44 179 TYR A C 1
ATOM 1446 O O . TYR A 1 179 ? -21.692 -8.092 25.617 1.00 74.44 179 TYR A O 1
ATOM 1454 N N . THR A 1 180 ? -20.286 -6.548 26.417 1.00 75.31 180 THR A N 1
ATOM 1455 C CA . THR A 1 180 ? -20.516 -5.586 25.322 1.00 75.31 180 THR A CA 1
ATOM 1456 C C . THR A 1 180 ? -19.817 -5.977 24.020 1.00 75.31 180 THR A C 1
ATOM 1458 O O . THR A 1 180 ? -20.204 -5.484 22.967 1.00 75.31 180 THR A O 1
ATOM 1461 N N . LEU A 1 181 ? -18.853 -6.905 24.045 1.00 76.31 181 LEU A N 1
ATOM 1462 C CA . LEU A 1 181 ? -18.096 -7.303 22.853 1.00 76.31 181 LEU A CA 1
ATOM 1463 C C . LEU A 1 181 ? -18.974 -8.010 21.807 1.00 76.31 181 LEU A C 1
ATOM 1465 O O . LEU A 1 181 ? -18.827 -7.767 20.612 1.00 76.31 181 LEU A O 1
ATOM 1469 N N . GLY A 1 182 ? -19.943 -8.814 22.258 1.00 77.81 182 GLY A N 1
ATOM 1470 C CA . GLY A 1 182 ? -20.942 -9.418 21.373 1.00 77.81 182 GLY A CA 1
ATOM 1471 C C . GLY A 1 182 ? -21.817 -8.361 20.698 1.00 77.81 182 GLY A C 1
ATOM 1472 O O . GLY A 1 182 ? -22.013 -8.403 19.489 1.00 77.81 182 GLY A O 1
ATOM 1473 N N . PHE A 1 183 ? -22.270 -7.354 21.449 1.00 76.56 183 PHE A N 1
ATOM 1474 C CA . PHE A 1 183 ? -23.066 -6.255 20.895 1.00 76.56 183 PHE A CA 1
ATOM 1475 C C . PHE A 1 183 ? -22.268 -5.404 19.895 1.00 76.56 183 PHE A C 1
ATOM 1477 O O . PHE A 1 183 ? -22.799 -5.010 18.861 1.00 76.56 183 PHE A O 1
ATOM 1484 N N . VAL A 1 184 ? -20.978 -5.176 20.164 1.00 80.62 184 VAL A N 1
ATOM 1485 C CA . VAL A 1 184 ? -20.064 -4.515 19.224 1.00 80.62 184 VAL A CA 1
ATOM 1486 C C . VAL A 1 184 ? -19.962 -5.322 17.932 1.00 80.62 184 VAL A C 1
ATOM 1488 O O . VAL A 1 184 ? -20.080 -4.735 16.862 1.00 80.62 184 VAL A O 1
ATOM 1491 N N . LEU A 1 185 ? -19.817 -6.649 17.998 1.00 83.31 185 LEU A N 1
ATOM 1492 C CA . LEU A 1 185 ? -19.644 -7.483 16.804 1.00 83.31 185 LEU A CA 1
ATOM 1493 C C . LEU A 1 185 ? -20.857 -7.438 15.859 1.00 83.31 185 LEU A C 1
ATOM 1495 O O . LEU A 1 185 ? -20.687 -7.432 14.643 1.00 83.31 185 LEU A O 1
ATOM 1499 N N . TYR A 1 186 ? -22.066 -7.374 16.422 1.00 87.25 186 TYR A N 1
ATOM 1500 C CA . TYR A 1 186 ? -23.325 -7.315 15.668 1.00 87.25 186 TYR A CA 1
ATOM 1501 C C . TYR A 1 186 ? -23.812 -5.887 15.385 1.00 87.25 186 TYR A C 1
ATOM 1503 O O . TYR A 1 186 ? -24.869 -5.699 14.781 1.00 87.25 186 TYR A O 1
ATOM 1511 N N . SER A 1 187 ? -23.057 -4.870 15.801 1.00 89.12 187 SER A N 1
ATOM 1512 C CA . SER A 1 187 ? -23.413 -3.479 15.547 1.00 89.12 187 SER A CA 1
ATOM 1513 C C . SER A 1 187 ? -23.252 -3.144 14.058 1.00 89.12 187 SER A C 1
ATOM 1515 O O . SER A 1 187 ? -22.222 -3.489 13.466 1.00 89.12 187 SER A O 1
ATOM 1517 N N . PRO A 1 188 ? -24.195 -2.403 13.439 1.00 89.88 188 PRO A N 1
ATOM 1518 C CA . PRO A 1 188 ? -24.029 -1.901 12.071 1.00 89.88 188 PRO A CA 1
ATOM 1519 C C . PRO A 1 188 ? -22.748 -1.068 11.911 1.00 89.88 188 PRO A C 1
ATOM 1521 O O . PRO A 1 188 ? -22.160 -1.032 10.833 1.00 89.88 188 PRO A O 1
ATOM 1524 N N . LEU A 1 189 ? -22.260 -0.460 12.997 1.00 87.19 189 LEU A N 1
ATOM 1525 C CA . LEU A 1 189 ? -20.987 0.255 13.024 1.00 87.19 189 LEU A CA 1
ATOM 1526 C C . LEU A 1 189 ? -19.795 -0.661 12.714 1.00 87.19 189 LEU A C 1
ATOM 1528 O O . LEU A 1 189 ? -18.923 -0.298 11.926 1.00 87.19 189 LEU A O 1
ATOM 1532 N N . THR A 1 190 ? -19.770 -1.863 13.288 1.00 87.94 190 THR A N 1
ATOM 1533 C CA . THR A 1 190 ? -18.699 -2.834 13.035 1.00 87.94 190 THR A CA 1
ATOM 1534 C C . THR A 1 190 ? -18.760 -3.348 11.606 1.00 87.94 190 THR A C 1
ATOM 1536 O O . THR A 1 190 ? -17.717 -3.504 10.976 1.00 87.94 190 THR A O 1
ATOM 1539 N N . ALA A 1 191 ? -19.960 -3.515 11.041 1.00 89.88 191 ALA A N 1
ATOM 1540 C CA . ALA A 1 191 ? -20.103 -3.840 9.624 1.00 89.88 191 ALA A CA 1
ATOM 1541 C C . ALA A 1 191 ? -19.496 -2.749 8.719 1.00 89.88 191 ALA A C 1
ATOM 1543 O O . ALA A 1 191 ? -18.762 -3.072 7.785 1.00 89.88 191 ALA A O 1
ATOM 1544 N N . LEU A 1 192 ? -19.729 -1.465 9.026 1.00 89.88 192 LEU A N 1
ATOM 1545 C CA . LEU A 1 192 ? -19.117 -0.345 8.298 1.00 89.88 192 LEU A CA 1
ATOM 1546 C C . LEU A 1 192 ? -17.591 -0.319 8.446 1.00 89.88 192 LEU A C 1
ATOM 1548 O O . LEU A 1 192 ? -16.885 -0.104 7.460 1.00 89.88 192 LEU A O 1
ATOM 1552 N N . MET A 1 193 ? -17.071 -0.589 9.646 1.00 89.50 193 MET A N 1
ATOM 1553 C CA . MET A 1 193 ? -15.627 -0.705 9.861 1.00 89.50 193 MET A CA 1
ATOM 1554 C C . MET A 1 193 ? -15.022 -1.830 9.030 1.00 89.50 193 MET A C 1
ATOM 1556 O O . MET A 1 193 ? -14.058 -1.601 8.302 1.00 89.50 193 MET A O 1
ATOM 1560 N N . VAL A 1 194 ? -15.601 -3.031 9.097 1.00 91.56 194 VAL A N 1
ATOM 1561 C CA . VAL A 1 194 ? -15.130 -4.193 8.334 1.00 91.56 194 VAL A CA 1
ATOM 1562 C C . VAL A 1 194 ? -15.189 -3.912 6.832 1.00 91.56 194 VAL A C 1
ATOM 1564 O O . VAL A 1 194 ? -14.243 -4.249 6.122 1.00 91.56 194 VAL A O 1
ATOM 1567 N N . ALA A 1 195 ? -16.239 -3.246 6.345 1.00 91.56 195 ALA A N 1
ATOM 1568 C CA . ALA A 1 195 ? -16.338 -2.833 4.947 1.00 91.56 195 ALA A CA 1
ATOM 1569 C C . ALA A 1 195 ? -15.224 -1.846 4.549 1.00 91.56 195 ALA A C 1
ATOM 1571 O O . ALA A 1 195 ? -14.597 -2.023 3.501 1.00 91.56 195 ALA A O 1
ATOM 1572 N N . GLY A 1 196 ? -14.927 -0.852 5.393 1.00 88.88 196 GLY A N 1
ATOM 1573 C CA . GLY A 1 196 ? -13.821 0.087 5.179 1.00 88.88 196 GLY A CA 1
ATOM 1574 C C . GLY A 1 196 ? -12.460 -0.614 5.124 1.00 88.88 196 GLY A C 1
ATOM 1575 O O . GLY A 1 196 ? -11.691 -0.416 4.181 1.00 88.88 196 GLY A O 1
ATOM 1576 N N . TRP A 1 197 ? -12.199 -1.508 6.080 1.00 92.56 197 TRP A N 1
ATOM 1577 C CA . TRP A 1 197 ? -10.997 -2.345 6.108 1.00 92.56 197 TRP A CA 1
ATOM 1578 C C . TRP A 1 197 ? -10.883 -3.227 4.862 1.00 92.56 197 TRP A C 1
ATOM 1580 O O . TRP A 1 197 ? -9.831 -3.268 4.222 1.00 92.56 197 TRP A O 1
ATOM 1590 N N . TYR A 1 198 ? -11.968 -3.894 4.471 1.00 93.62 198 TYR A N 1
ATOM 1591 C CA . TYR A 1 198 ? -12.008 -4.730 3.275 1.00 93.62 198 TYR A CA 1
ATOM 1592 C C . TYR A 1 198 ? -11.683 -3.934 2.005 1.00 93.62 198 TYR A C 1
ATOM 1594 O O . TYR A 1 198 ? -10.867 -4.379 1.193 1.00 93.62 198 TYR A O 1
ATOM 1602 N N . GLY A 1 199 ? -12.276 -2.746 1.845 1.00 91.00 199 GLY A N 1
ATOM 1603 C CA . GLY A 1 199 ? -11.993 -1.851 0.722 1.00 91.00 199 GLY A CA 1
ATOM 1604 C C . GLY A 1 199 ? -10.518 -1.454 0.659 1.00 91.00 199 GLY A C 1
ATOM 1605 O O . GLY A 1 199 ? -9.893 -1.559 -0.398 1.00 91.00 199 GLY A O 1
ATOM 1606 N N . MET A 1 200 ? -9.934 -1.097 1.804 1.00 87.12 200 MET A N 1
ATOM 1607 C CA . MET A 1 200 ? -8.513 -0.766 1.910 1.00 87.12 200 MET A CA 1
ATOM 1608 C C . MET A 1 200 ? -7.611 -1.951 1.531 1.00 87.12 200 MET A C 1
ATOM 1610 O O . MET A 1 200 ? -6.692 -1.789 0.726 1.00 87.12 200 MET A O 1
ATOM 1614 N N . PHE A 1 201 ? -7.889 -3.157 2.037 1.00 89.62 201 PHE A N 1
ATOM 1615 C CA . PHE A 1 201 ? -7.127 -4.359 1.675 1.00 89.62 201 PHE A CA 1
ATOM 1616 C C . PHE A 1 201 ? -7.231 -4.681 0.183 1.00 89.62 201 PHE A C 1
ATOM 1618 O O . PHE A 1 201 ? -6.231 -5.033 -0.450 1.00 89.62 201 PHE A O 1
ATOM 1625 N N . LYS A 1 202 ? -8.420 -4.540 -0.412 1.00 89.19 202 LYS A N 1
ATOM 1626 C CA . LYS A 1 202 ? -8.612 -4.737 -1.855 1.00 89.19 202 LYS A CA 1
ATOM 1627 C C . LYS A 1 202 ? -7.832 -3.724 -2.684 1.00 89.19 202 LYS A C 1
ATOM 1629 O O . LYS A 1 202 ? -7.190 -4.118 -3.655 1.00 89.19 202 LYS A O 1
ATOM 1634 N N . LEU A 1 203 ? -7.833 -2.456 -2.286 1.00 86.06 203 LEU A N 1
ATOM 1635 C CA . LEU A 1 203 ? -7.058 -1.423 -2.966 1.00 86.06 203 LEU A CA 1
ATOM 1636 C C . LEU A 1 203 ? -5.550 -1.694 -2.855 1.00 86.06 203 LEU A C 1
ATOM 1638 O O . LEU A 1 203 ? -4.851 -1.692 -3.865 1.00 86.06 203 LEU A O 1
ATOM 1642 N N . CYS A 1 204 ? -5.062 -2.018 -1.656 1.00 86.88 204 CYS A N 1
ATOM 1643 C CA . CYS A 1 204 ? -3.653 -2.324 -1.410 1.00 86.88 204 CYS A CA 1
ATOM 1644 C C . CYS A 1 204 ? -3.176 -3.538 -2.226 1.00 86.88 204 CYS A C 1
ATOM 1646 O O . CYS A 1 204 ? -2.194 -3.458 -2.967 1.00 86.88 204 CYS A O 1
ATOM 1648 N N . THR A 1 205 ? -3.920 -4.647 -2.170 1.00 88.38 205 THR A N 1
ATOM 1649 C CA . THR A 1 205 ? -3.601 -5.855 -2.947 1.00 88.38 205 THR A CA 1
ATOM 1650 C C . THR A 1 205 ? -3.644 -5.603 -4.452 1.00 88.38 205 THR A C 1
ATOM 1652 O O . THR A 1 205 ? -2.793 -6.125 -5.173 1.00 88.38 205 THR A O 1
ATOM 1655 N N . PHE A 1 206 ? -4.572 -4.777 -4.944 1.00 87.69 206 PHE A N 1
ATOM 1656 C CA . PHE A 1 206 ? -4.621 -4.381 -6.352 1.00 87.69 206 PHE A CA 1
ATOM 1657 C C . PHE A 1 206 ? -3.376 -3.588 -6.774 1.00 87.69 206 PHE A C 1
ATOM 1659 O O . PHE A 1 206 ? -2.758 -3.931 -7.786 1.00 87.69 206 PHE A O 1
ATOM 1666 N N . CYS A 1 207 ? -2.972 -2.581 -5.993 1.00 86.00 207 CYS A N 1
ATOM 1667 C CA . CYS A 1 207 ? -1.772 -1.785 -6.262 1.00 86.00 207 CYS A CA 1
ATOM 1668 C C . CYS A 1 207 ? -0.510 -2.658 -6.287 1.00 86.00 207 CYS A C 1
ATOM 1670 O O . CYS A 1 207 ? 0.235 -2.636 -7.269 1.00 86.00 207 CYS A O 1
ATOM 1672 N N . LEU A 1 208 ? -0.322 -3.502 -5.266 1.00 86.56 208 LEU A N 1
ATOM 1673 C CA . LEU A 1 208 ? 0.813 -4.427 -5.186 1.00 86.56 208 LEU A CA 1
ATOM 1674 C C . LEU A 1 208 ? 0.828 -5.416 -6.353 1.00 86.56 208 LEU A C 1
ATOM 1676 O O . LEU A 1 208 ? 1.869 -5.632 -6.967 1.00 86.56 208 LEU A O 1
ATOM 1680 N N . SER A 1 209 ? -0.331 -5.973 -6.714 1.00 88.12 209 SER A N 1
ATOM 1681 C CA . SER A 1 209 ? -0.440 -6.904 -7.843 1.00 88.12 209 SER A CA 1
ATOM 1682 C C . SER A 1 209 ? -0.042 -6.244 -9.163 1.00 88.12 209 SER A C 1
ATOM 1684 O O . SER A 1 209 ? 0.629 -6.867 -9.986 1.00 88.12 209 SER A O 1
ATOM 1686 N N . ARG A 1 210 ? -0.430 -4.979 -9.379 1.00 84.88 210 ARG A N 1
ATOM 1687 C CA . ARG A 1 210 ? -0.057 -4.214 -10.579 1.00 84.88 210 ARG A CA 1
ATOM 1688 C C . ARG A 1 210 ? 1.441 -3.940 -10.633 1.00 84.88 210 ARG A C 1
ATOM 1690 O O . ARG A 1 210 ? 2.041 -4.163 -11.684 1.00 84.88 210 ARG A O 1
ATOM 1697 N N . GLN A 1 211 ? 2.041 -3.518 -9.523 1.00 85.69 211 GLN A N 1
ATOM 1698 C CA . GLN A 1 211 ? 3.481 -3.265 -9.455 1.00 85.69 211 GLN A CA 1
ATOM 1699 C C . GLN A 1 211 ? 4.304 -4.540 -9.628 1.00 85.69 211 GLN A C 1
ATOM 1701 O O . GLN A 1 211 ? 5.215 -4.567 -10.452 1.00 85.69 211 GLN A O 1
ATOM 1706 N N . LEU A 1 212 ? 3.939 -5.622 -8.937 1.00 86.94 212 LEU A N 1
ATOM 1707 C CA . LEU A 1 212 ? 4.595 -6.920 -9.098 1.00 86.94 212 LEU A CA 1
ATOM 1708 C C . LEU A 1 212 ? 4.497 -7.404 -10.540 1.00 86.94 212 LEU A C 1
ATOM 1710 O O . LEU A 1 212 ? 5.508 -7.766 -11.136 1.00 86.94 212 LEU A O 1
ATOM 1714 N N . LYS A 1 213 ? 3.301 -7.351 -11.137 1.00 86.12 213 LYS A N 1
ATOM 1715 C CA . LYS A 1 213 ? 3.107 -7.738 -12.536 1.00 86.12 213 LYS A CA 1
ATOM 1716 C C . LYS A 1 213 ? 3.993 -6.925 -13.477 1.00 86.12 213 LYS A C 1
ATOM 1718 O O . LYS A 1 213 ? 4.562 -7.495 -14.404 1.00 86.12 213 LYS A O 1
ATOM 1723 N N . TYR A 1 214 ? 4.132 -5.624 -13.238 1.00 83.31 214 TYR A N 1
ATOM 1724 C CA . TYR A 1 214 ? 5.014 -4.769 -14.026 1.00 83.31 214 TYR A CA 1
ATOM 1725 C C . TYR A 1 214 ? 6.490 -5.161 -13.871 1.00 83.31 214 TYR A C 1
ATOM 1727 O O . TYR A 1 214 ? 7.175 -5.312 -14.877 1.00 83.31 214 TYR A O 1
ATOM 1735 N N . ILE A 1 215 ? 6.962 -5.423 -12.647 1.00 85.81 215 ILE A N 1
ATOM 1736 C CA . ILE A 1 215 ? 8.333 -5.896 -12.390 1.00 85.81 215 ILE A CA 1
ATOM 1737 C C . ILE A 1 215 ? 8.593 -7.231 -13.095 1.00 85.81 215 ILE A C 1
ATOM 1739 O O . ILE A 1 215 ? 9.596 -7.360 -13.790 1.00 85.81 215 ILE A O 1
ATOM 1743 N N . TYR A 1 216 ? 7.682 -8.201 -12.980 1.00 86.19 216 TYR A N 1
ATOM 1744 C CA . TYR A 1 216 ? 7.804 -9.479 -13.689 1.00 86.19 216 TYR A CA 1
ATOM 1745 C C . TYR A 1 216 ? 7.861 -9.285 -15.206 1.00 86.19 216 TYR A C 1
ATOM 1747 O O . TYR A 1 216 ? 8.723 -9.859 -15.863 1.00 86.19 216 TYR A O 1
ATOM 1755 N N . THR A 1 217 ? 7.005 -8.414 -15.746 1.00 82.25 217 THR A N 1
ATOM 1756 C CA . THR A 1 217 ? 6.993 -8.079 -17.179 1.00 82.25 217 THR A CA 1
ATOM 1757 C C . THR A 1 217 ? 8.326 -7.457 -17.615 1.00 82.25 217 THR A C 1
ATOM 1759 O O . THR A 1 217 ? 8.843 -7.788 -18.678 1.00 82.25 217 THR A O 1
ATOM 1762 N N . LEU A 1 218 ? 8.914 -6.585 -16.789 1.00 81.75 218 LEU A N 1
ATOM 1763 C CA . LEU A 1 218 ? 10.223 -5.982 -17.052 1.00 81.75 218 LEU A CA 1
ATOM 1764 C C . LEU A 1 218 ? 11.375 -6.983 -16.959 1.00 81.75 218 LEU A C 1
ATOM 1766 O O . LEU A 1 218 ? 12.345 -6.836 -17.694 1.00 81.75 218 LEU A O 1
ATOM 1770 N N . LEU A 1 219 ? 11.300 -7.961 -16.055 1.00 82.38 219 LEU A N 1
ATOM 1771 C CA . LEU A 1 219 ? 12.318 -9.005 -15.903 1.00 82.38 219 LEU A CA 1
ATOM 1772 C C . LEU A 1 219 ? 12.280 -10.014 -17.052 1.00 82.38 219 LEU A C 1
ATOM 1774 O O . LEU A 1 219 ? 13.324 -10.512 -17.467 1.00 82.38 219 LEU A O 1
ATOM 1778 N N . GLU A 1 220 ? 11.088 -10.312 -17.564 1.00 79.81 220 GLU A N 1
ATOM 1779 C CA . GLU A 1 220 ? 10.908 -11.213 -18.703 1.00 79.81 220 GLU A CA 1
ATOM 1780 C C . GLU A 1 220 ? 11.342 -10.568 -20.029 1.00 79.81 220 GLU A C 1
ATOM 1782 O O . GLU A 1 220 ? 11.739 -11.263 -20.966 1.00 79.81 220 GLU A O 1
ATOM 1787 N N . PHE A 1 221 ? 11.341 -9.234 -20.090 1.00 74.94 221 PHE A N 1
ATOM 1788 C CA . PHE A 1 221 ? 11.849 -8.482 -21.228 1.00 74.94 221 PHE A CA 1
ATOM 1789 C C . PHE A 1 221 ? 13.362 -8.701 -21.393 1.00 74.94 221 PHE A C 1
ATOM 1791 O O . PHE A 1 221 ? 14.151 -8.313 -20.530 1.00 74.94 221 PHE A O 1
ATOM 1798 N N . ARG A 1 222 ? 13.804 -9.300 -22.506 1.00 71.62 222 ARG A N 1
ATOM 1799 C CA . ARG A 1 222 ? 15.242 -9.394 -22.818 1.00 71.62 222 ARG A CA 1
ATOM 1800 C C . ARG A 1 222 ? 15.666 -8.227 -23.713 1.00 71.62 222 ARG A C 1
ATOM 1802 O O . ARG A 1 222 ? 15.052 -8.055 -24.765 1.00 71.62 222 ARG A O 1
ATOM 1809 N N . PRO A 1 223 ? 16.711 -7.455 -23.360 1.00 64.94 223 PRO A N 1
ATOM 1810 C CA . PRO A 1 223 ? 17.233 -6.427 -24.248 1.00 64.94 223 PRO A CA 1
ATOM 1811 C C . PRO A 1 223 ? 17.785 -7.098 -25.508 1.00 64.94 223 PRO A C 1
ATOM 1813 O O . PRO A 1 223 ? 18.498 -8.101 -25.422 1.00 64.94 223 PRO A O 1
ATOM 1816 N N . VAL A 1 224 ? 17.429 -6.563 -26.676 1.00 62.03 224 VAL A N 1
ATOM 1817 C CA . VAL A 1 224 ? 17.950 -7.047 -27.957 1.00 62.03 224 VAL A CA 1
ATOM 1818 C C . VAL A 1 224 ? 19.453 -6.786 -27.966 1.00 62.03 224 VAL A C 1
ATOM 1820 O O . VAL A 1 224 ? 19.888 -5.635 -27.916 1.00 62.03 224 VAL A O 1
ATOM 1823 N N . SER A 1 225 ? 20.254 -7.852 -27.987 1.00 56.16 225 SER A N 1
ATOM 1824 C CA . SER A 1 225 ? 21.700 -7.741 -28.164 1.00 56.16 225 SER A CA 1
ATOM 1825 C C . SER A 1 225 ? 21.953 -6.974 -29.465 1.00 56.16 225 SER A C 1
ATOM 1827 O O . SER A 1 225 ? 21.368 -7.351 -30.485 1.00 56.16 225 SER A O 1
ATOM 1829 N N . PRO A 1 226 ? 22.799 -5.927 -29.484 1.00 53.50 226 PRO A N 1
ATOM 1830 C CA . PRO A 1 226 ? 23.172 -5.307 -30.747 1.00 53.50 226 PRO A CA 1
ATOM 1831 C C . PRO A 1 226 ? 23.736 -6.400 -31.668 1.00 53.50 226 PRO A C 1
ATOM 1833 O O . PRO A 1 226 ? 24.478 -7.262 -31.176 1.00 53.50 226 PRO A O 1
ATOM 1836 N N . PRO A 1 227 ? 23.365 -6.417 -32.964 1.00 52.62 227 PRO A N 1
ATOM 1837 C CA . PRO A 1 227 ? 23.819 -7.447 -33.884 1.00 52.62 227 PRO A CA 1
ATOM 1838 C C . PRO A 1 227 ? 25.340 -7.455 -33.845 1.00 52.62 227 PRO A C 1
ATOM 1840 O O . PRO A 1 227 ? 25.996 -6.460 -34.155 1.00 52.62 227 PRO A O 1
ATOM 1843 N N . THR A 1 228 ? 25.898 -8.561 -33.364 1.00 46.44 228 THR A N 1
ATOM 1844 C CA . THR A 1 228 ? 27.340 -8.739 -33.306 1.00 46.44 228 THR A CA 1
ATOM 1845 C C . THR A 1 228 ? 27.782 -8.788 -34.757 1.00 46.44 228 THR A C 1
ATOM 1847 O O . THR A 1 228 ? 27.464 -9.734 -35.469 1.00 46.44 228 THR A O 1
ATOM 1850 N N . SER A 1 229 ? 28.439 -7.731 -35.222 1.00 46.47 229 SER A N 1
ATOM 1851 C CA . SER A 1 229 ? 28.983 -7.580 -36.569 1.00 46.47 229 SER A CA 1
ATOM 1852 C C . SER A 1 229 ? 30.138 -8.564 -36.803 1.00 46.47 229 SER A C 1
ATOM 1854 O O . SER A 1 229 ? 31.283 -8.158 -36.976 1.00 46.47 229 SER A O 1
ATOM 1856 N N . LYS A 1 230 ? 29.853 -9.867 -36.738 1.00 49.44 230 LYS A N 1
ATOM 1857 C CA . LYS A 1 230 ? 30.787 -10.971 -36.996 1.00 49.44 230 LYS A CA 1
ATOM 1858 C C . LYS A 1 230 ? 30.440 -11.751 -38.267 1.00 49.44 230 LYS A C 1
ATOM 1860 O O . LYS A 1 230 ? 30.905 -12.866 -38.444 1.00 49.44 230 LYS A O 1
ATOM 1865 N N . GLU A 1 231 ? 29.661 -11.159 -39.168 1.00 51.72 231 GLU A N 1
ATOM 1866 C CA . GLU A 1 231 ? 29.335 -11.749 -40.469 1.00 51.72 231 GLU A CA 1
ATOM 1867 C C . GLU A 1 231 ? 29.564 -10.718 -41.579 1.00 51.72 231 GLU A C 1
ATOM 1869 O O . GLU A 1 231 ? 28.648 -10.273 -42.260 1.00 51.72 231 GLU A O 1
ATOM 1874 N N . LYS A 1 232 ? 30.807 -10.239 -41.683 1.00 45.94 232 LYS A N 1
ATOM 1875 C CA . LYS A 1 232 ? 31.338 -9.555 -42.871 1.00 45.94 232 LYS A CA 1
ATOM 1876 C C . LYS A 1 232 ? 32.865 -9.561 -42.830 1.00 45.94 232 LYS A C 1
ATOM 1878 O O . LYS A 1 232 ? 33.510 -8.527 -42.798 1.00 45.94 232 LYS A O 1
ATOM 1883 N N . GLU A 1 233 ? 33.432 -10.757 -42.832 1.00 49.91 233 GLU A N 1
ATOM 1884 C CA . GLU A 1 233 ? 34.761 -10.965 -43.407 1.00 49.91 233 GLU A CA 1
ATOM 1885 C C . GLU A 1 233 ? 34.761 -12.342 -44.071 1.00 49.91 233 GLU A C 1
ATOM 1887 O O . GLU A 1 233 ? 35.383 -13.306 -43.642 1.00 49.91 233 GLU A O 1
ATOM 1892 N N . SER A 1 234 ? 33.926 -12.445 -45.109 1.00 49.62 234 SER A N 1
ATOM 1893 C CA . SER A 1 234 ? 34.129 -13.408 -46.179 1.00 49.62 234 SER A CA 1
ATOM 1894 C C . SER A 1 234 ? 35.495 -13.112 -46.791 1.00 49.62 234 SER A C 1
ATOM 1896 O O . SER A 1 234 ? 35.664 -12.088 -47.457 1.00 49.62 234 SER A O 1
ATOM 1898 N N . SER A 1 235 ? 36.444 -13.995 -46.498 1.00 41.59 235 SER A N 1
ATOM 1899 C CA . SER A 1 235 ? 37.755 -14.093 -47.129 1.00 41.59 235 SER A CA 1
ATOM 1900 C C . SER A 1 235 ? 37.667 -13.868 -48.648 1.00 41.59 235 SER A C 1
ATOM 1902 O O . SER A 1 235 ? 36.899 -14.574 -49.310 1.00 41.59 235 SER A O 1
ATOM 1904 N N . PRO A 1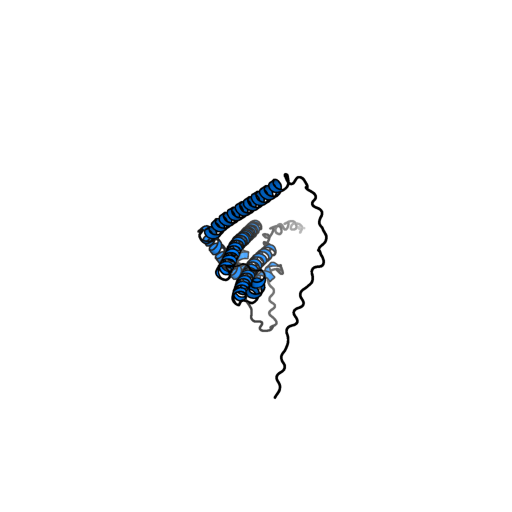 236 ? 38.409 -12.907 -49.226 1.00 51.81 236 PRO A N 1
ATOM 1905 C CA . PRO A 1 236 ? 38.602 -12.797 -50.660 1.00 51.81 236 PRO A CA 1
ATOM 1906 C C . PRO A 1 236 ? 39.877 -13.557 -51.056 1.00 51.81 236 PRO A C 1
ATOM 1908 O O . PRO A 1 236 ? 40.863 -12.953 -51.455 1.00 51.81 236 PRO A O 1
ATOM 1911 N N . GLU A 1 237 ? 39.869 -14.881 -50.954 1.00 53.62 237 GLU A N 1
ATOM 1912 C CA . GLU A 1 237 ? 40.902 -15.740 -51.544 1.00 53.62 237 GLU A CA 1
ATOM 1913 C C . GLU A 1 237 ? 40.194 -16.864 -52.290 1.00 53.62 237 GLU A C 1
ATOM 1915 O O . GLU A 1 237 ? 39.827 -17.859 -51.687 1.00 53.62 237 GLU A O 1
ATOM 1920 N N . ASP A 1 238 ? 39.881 -16.622 -53.567 1.00 52.38 238 ASP A N 1
ATOM 1921 C CA . ASP A 1 238 ? 39.736 -17.646 -54.619 1.00 52.38 238 ASP A CA 1
ATOM 1922 C C . ASP A 1 238 ? 39.350 -16.965 -55.944 1.00 52.38 238 ASP A C 1
ATOM 1924 O O . ASP A 1 238 ? 38.268 -17.152 -56.503 1.00 52.38 238 ASP A O 1
ATOM 1928 N N . LYS A 1 239 ? 40.241 -16.106 -56.453 1.00 54.66 239 LYS A N 1
ATOM 1929 C CA . LYS A 1 239 ? 40.239 -15.670 -57.857 1.00 54.66 239 LYS A CA 1
ATOM 1930 C C . LYS A 1 239 ? 41.661 -15.389 -58.334 1.00 54.66 239 LYS A C 1
ATOM 1932 O O . LYS A 1 239 ? 41.980 -14.247 -58.623 1.00 54.66 239 LYS A O 1
ATOM 1937 N N . GLU A 1 240 ? 42.492 -16.421 -58.453 1.00 53.56 240 GLU A N 1
ATOM 1938 C CA . GLU A 1 240 ? 43.589 -16.405 -59.435 1.00 53.56 240 GLU A CA 1
ATOM 1939 C C . GLU A 1 240 ? 44.144 -17.815 -59.692 1.00 53.56 240 GLU A C 1
ATOM 1941 O O . GLU A 1 240 ? 45.231 -18.176 -59.264 1.00 53.56 240 GLU A O 1
ATOM 1946 N N . GLN A 1 241 ? 43.372 -18.644 -60.399 1.00 52.19 241 GLN A N 1
ATOM 1947 C CA . GLN A 1 241 ? 43.923 -19.788 -61.136 1.00 52.19 241 GLN A CA 1
ATOM 1948 C C . GLN A 1 241 ? 42.994 -20.163 -62.296 1.00 52.19 241 GLN A C 1
ATOM 1950 O O . GLN A 1 241 ? 42.188 -21.085 -62.239 1.00 52.19 241 GLN A O 1
ATOM 1955 N N . MET A 1 242 ? 43.084 -19.367 -63.358 1.00 49.81 242 MET A N 1
ATOM 1956 C CA . MET A 1 242 ? 42.656 -19.704 -64.717 1.00 49.81 242 MET A CA 1
ATOM 1957 C C . MET A 1 242 ? 43.480 -18.760 -65.608 1.00 49.81 242 MET A C 1
ATOM 1959 O O . MET A 1 242 ? 43.227 -17.565 -65.637 1.00 49.81 242 MET A O 1
ATOM 1963 N N . GLY A 1 243 ? 44.659 -19.166 -66.065 1.00 47.69 243 GLY A N 1
ATOM 1964 C CA . GLY A 1 243 ? 44.806 -19.995 -67.255 1.00 47.69 243 GLY A CA 1
ATOM 1965 C C . GLY A 1 243 ? 45.278 -19.093 -68.398 1.00 47.69 243 GLY A C 1
ATOM 1966 O O . GLY A 1 243 ? 44.473 -18.373 -68.978 1.00 47.69 243 GLY A O 1
ATOM 1967 N N . ILE A 1 244 ? 46.581 -19.108 -68.679 1.00 53.47 244 ILE A N 1
ATOM 1968 C CA . ILE A 1 244 ? 47.146 -18.671 -69.960 1.00 53.47 244 ILE A CA 1
ATOM 1969 C C . ILE A 1 244 ? 48.105 -19.786 -70.377 1.00 53.47 244 ILE A C 1
ATOM 1971 O O . ILE A 1 244 ? 49.222 -19.858 -69.869 1.00 53.47 244 ILE A O 1
ATOM 1975 N N . ASP A 1 245 ? 47.598 -20.658 -71.244 1.00 59.88 245 ASP A N 1
ATOM 1976 C CA . ASP A 1 245 ? 48.378 -21.359 -72.266 1.00 59.88 245 ASP A CA 1
ATOM 1977 C C . ASP A 1 245 ? 48.194 -20.594 -73.587 1.00 59.88 245 ASP A C 1
ATOM 1979 O O . ASP A 1 245 ? 47.057 -20.111 -73.825 1.00 59.88 245 ASP A O 1
#

Secondary structure (DSSP, 8-state):
-----------------------------SHHHHHHHHHHHHHHHHHHHHHHHHHHHHHHHHSTTSHHHHHHHHHHHHHHHHHHHHT------------------S-----HHHHHHHH-TTHHHHHTT--SHHHHHHHHHHHHHHHHHHHHHHHHHHHHHHHHHHHHHHHH-SS--TTHHHHHHTSHHHHHHHHHHHHHHHHHHHHHHHHHHHHHHHHHPPP-------S--------------

pLDDT: mean 70.58, std 16.07, range [36.03, 93.62]